Protein AF-A0A2J7VCM7-F1 (afdb_monomer)

Solvent-accessible surface area (backbone atoms only — not comparable to full-atom values): 17108 Å² total; per-residue (Å²): 136,90,48,74,49,76,47,80,58,82,66,31,35,33,39,39,48,71,90,62,91,67,70,48,72,50,76,44,49,100,80,60,44,73,67,57,46,53,53,53,60,60,68,66,57,88,56,81,82,67,56,70,70,69,80,80,56,72,84,56,76,59,71,75,67,74,57,36,71,33,34,39,35,30,30,45,70,27,40,34,27,47,41,64,60,51,51,51,52,49,51,54,49,35,30,74,76,60,34,58,74,53,33,52,52,40,50,54,44,31,53,52,47,23,69,74,57,76,40,77,45,70,64,61,21,52,51,52,46,59,60,74,33,76,69,88,62,73,78,52,72,64,65,63,50,58,58,49,50,72,71,68,48,70,39,47,84,31,47,43,76,42,29,67,47,16,48,60,48,49,43,79,70,24,61,44,30,40,49,28,62,38,51,95,60,62,44,57,47,46,37,51,57,35,46,52,33,65,73,32,73,61,41,66,48,74,29,73,56,50,68,81,39,52,72,57,49,42,67,77,56,45,47,65,28,37,34,43,38,36,33,47,46,66,52,47,47,52,40,34,72,75,48,42,91,36,42,45,33,34,30,32,52,30,54,72,60,50,72,34,68,64,61,58,72,74,38,67,80,54,83,38,77,37,75,43,49,32,62,49,37,79,53,59,60,71,60,64,69,60,69,58,80,76,75,80,74,79,71,86,77,134

Mean predicted aligned error: 13.41 Å

Structure (mmCIF, N/CA/C/O backbone):
data_AF-A0A2J7VCM7-F1
#
_entry.id   AF-A0A2J7VCM7-F1
#
loop_
_atom_site.group_PDB
_atom_site.id
_atom_site.type_symbol
_atom_site.label_atom_id
_atom_site.label_alt_id
_atom_site.label_comp_id
_atom_site.label_asym_id
_atom_site.label_entity_id
_atom_site.label_seq_id
_atom_site.pdbx_PDB_ins_code
_atom_site.Cartn_x
_atom_site.Cartn_y
_atom_site.Cartn_z
_atom_site.occupancy
_atom_site.B_iso_or_equiv
_atom_site.auth_seq_id
_atom_site.auth_comp_id
_atom_site.auth_asym_id
_atom_site.auth_atom_id
_atom_site.pdbx_PDB_model_num
ATOM 1 N N . MET A 1 1 ? -24.723 12.715 -24.711 1.00 48.97 1 MET A N 1
ATOM 2 C CA . MET A 1 1 ? -23.731 13.065 -23.671 1.00 48.97 1 MET A CA 1
ATOM 3 C C . MET A 1 1 ? -23.029 14.339 -24.115 1.00 48.97 1 MET A C 1
ATOM 5 O O . MET A 1 1 ? -22.655 14.404 -25.278 1.00 48.97 1 MET A O 1
ATOM 9 N N . LYS A 1 2 ? -22.928 15.362 -23.259 1.00 59.94 2 LYS A N 1
ATOM 10 C CA . LYS A 1 2 ? -22.155 16.575 -23.566 1.00 59.94 2 LYS A CA 1
ATOM 11 C C . LYS A 1 2 ? -20.723 16.342 -23.083 1.00 59.94 2 LYS A C 1
ATOM 13 O O . LYS A 1 2 ? -20.525 16.064 -21.908 1.00 59.94 2 LYS A O 1
ATOM 18 N N . VAL A 1 3 ? -19.756 16.399 -23.989 1.00 57.78 3 VAL A N 1
ATOM 19 C CA . VAL A 1 3 ? -18.327 16.171 -23.727 1.00 57.78 3 VAL A CA 1
ATOM 20 C 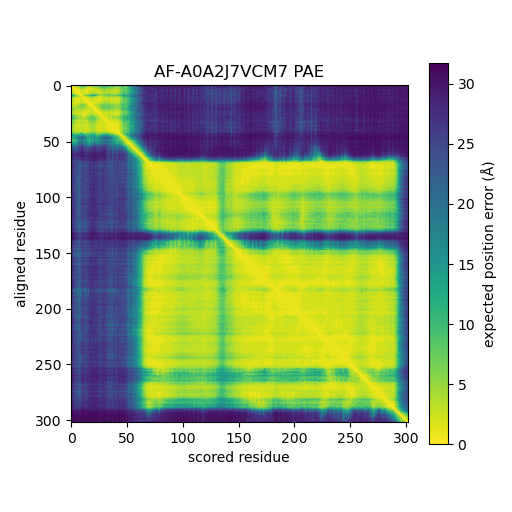C . VAL A 1 3 ? -17.560 17.462 -24.003 1.00 57.78 3 VAL A C 1
ATOM 22 O O . VAL A 1 3 ? -17.788 18.097 -25.037 1.00 57.78 3 VAL A O 1
ATOM 25 N N . LEU A 1 4 ? -16.667 17.827 -23.083 1.00 75.75 4 LEU A N 1
ATOM 26 C CA . LEU A 1 4 ? -15.677 18.887 -23.243 1.00 75.75 4 LEU A CA 1
ATOM 27 C C . LEU A 1 4 ? -14.293 18.236 -23.278 1.00 75.75 4 LEU A C 1
ATOM 29 O O . LEU A 1 4 ? -13.888 17.596 -22.310 1.00 75.75 4 LEU A O 1
ATOM 33 N N . VAL A 1 5 ? -13.585 18.381 -24.395 1.00 77.44 5 VAL A N 1
ATOM 34 C CA . VAL A 1 5 ? -12.198 17.923 -24.526 1.00 77.44 5 VAL A CA 1
ATOM 35 C C . VAL A 1 5 ? -11.283 19.088 -24.184 1.00 77.44 5 VAL A C 1
ATOM 37 O O . VAL A 1 5 ? -11.395 20.143 -24.809 1.00 77.44 5 VAL A O 1
ATOM 40 N N . VAL A 1 6 ? -10.391 18.897 -23.211 1.00 82.12 6 VAL A N 1
ATOM 41 C CA . VAL A 1 6 ? -9.376 19.881 -22.814 1.00 82.12 6 VAL A CA 1
ATOM 42 C C . VAL A 1 6 ? -7.995 19.321 -23.148 1.00 82.12 6 VAL A C 1
ATOM 44 O O . VAL A 1 6 ? -7.608 18.272 -22.643 1.00 82.12 6 VAL A O 1
ATOM 47 N N . ASP A 1 7 ? -7.274 20.020 -24.019 1.00 82.50 7 ASP A N 1
ATOM 48 C CA . ASP A 1 7 ? -5.898 19.727 -24.428 1.00 82.50 7 ASP A CA 1
ATOM 49 C C . ASP A 1 7 ? -4.965 20.773 -23.809 1.00 82.50 7 ASP A C 1
ATOM 51 O O . ASP A 1 7 ? -5.107 21.972 -24.066 1.00 82.50 7 ASP A O 1
ATOM 55 N N . ILE A 1 8 ? -4.023 20.326 -22.979 1.00 79.81 8 ILE A N 1
ATOM 56 C CA . ILE A 1 8 ? -3.054 21.182 -22.288 1.00 79.81 8 ILE A CA 1
ATOM 57 C C . ILE A 1 8 ? -1.676 20.814 -22.821 1.00 79.81 8 ILE A C 1
ATOM 59 O O . ILE A 1 8 ? -1.117 19.778 -22.462 1.00 79.81 8 ILE A O 1
ATOM 63 N N . GLY A 1 9 ? -1.120 21.661 -23.683 1.00 69.06 9 GLY A N 1
ATOM 64 C CA . GLY A 1 9 ? 0.169 21.374 -24.297 1.00 69.06 9 GLY A CA 1
ATOM 65 C C . GLY A 1 9 ? 0.732 22.538 -25.104 1.00 69.06 9 GLY A C 1
ATOM 66 O O . GLY A 1 9 ? 0.019 23.263 -25.801 1.00 69.06 9 GLY A O 1
ATOM 67 N N . GLY A 1 10 ? 2.053 22.705 -25.036 1.00 75.62 10 GLY A N 1
ATOM 68 C CA . GLY A 1 10 ? 2.759 23.797 -25.703 1.00 75.62 10 GLY A CA 1
ATOM 69 C C . GLY A 1 10 ? 2.510 25.145 -25.023 1.00 75.62 10 GLY A C 1
ATOM 70 O O . GLY A 1 10 ? 2.667 25.272 -23.815 1.00 75.62 10 GLY A O 1
ATOM 71 N N . SER A 1 11 ? 2.158 26.166 -25.807 1.00 81.25 11 SER A N 1
ATOM 72 C CA . SER A 1 11 ? 1.930 27.535 -25.321 1.00 81.25 11 SER A CA 1
ATOM 73 C C . SER A 1 11 ? 0.462 27.865 -25.035 1.00 81.25 11 SER A C 1
ATOM 75 O O . SER A 1 11 ? 0.165 29.012 -24.696 1.00 81.25 11 SER A O 1
ATOM 77 N N . HIS A 1 12 ? -0.462 26.910 -25.209 1.00 85.94 12 HIS A N 1
ATOM 78 C CA . HIS A 1 12 ? -1.896 27.136 -25.035 1.00 85.94 12 HIS A CA 1
ATOM 79 C C . HIS A 1 12 ? -2.628 25.957 -24.376 1.00 85.94 12 HIS A C 1
ATOM 81 O O . HIS A 1 12 ? -2.338 24.796 -24.649 1.00 85.94 12 HIS A O 1
ATOM 87 N N . VAL A 1 13 ? -3.673 26.276 -23.614 1.00 85.50 13 VAL A N 1
ATOM 88 C CA . VAL A 1 13 ? -4.770 25.361 -23.278 1.00 85.50 13 VAL A CA 1
ATOM 89 C C . VAL A 1 13 ? -5.838 25.486 -24.358 1.00 85.50 13 VAL A C 1
ATOM 91 O O . VAL A 1 13 ? -6.219 26.604 -24.711 1.00 85.50 13 VAL A O 1
ATOM 94 N N . LYS A 1 14 ? -6.333 24.366 -24.891 1.00 87.06 14 LYS A N 1
ATOM 95 C CA . LYS A 1 14 ? -7.403 24.328 -25.899 1.00 87.06 14 LYS A CA 1
ATOM 96 C C . LYS A 1 14 ? -8.602 23.544 -25.382 1.00 87.06 14 LYS A C 1
ATOM 98 O O . LYS A 1 14 ? -8.434 22.509 -24.752 1.00 87.06 14 LYS A O 1
ATOM 103 N N . CYS A 1 15 ? -9.804 24.018 -25.684 1.00 83.94 15 CYS A N 1
ATOM 104 C CA . CYS A 1 15 ? -11.059 23.373 -25.319 1.00 83.94 15 CYS A CA 1
ATOM 105 C C . CYS A 1 15 ? -11.946 23.196 -26.554 1.00 83.94 15 CYS A C 1
ATOM 107 O O . CYS A 1 15 ? -12.063 24.116 -27.367 1.00 83.94 15 CYS A O 1
ATOM 109 N N . LEU A 1 16 ? -12.593 22.037 -26.680 1.00 82.00 16 LEU A N 1
ATOM 110 C CA . LEU A 1 16 ? -13.582 21.762 -27.722 1.00 82.00 16 LEU A CA 1
ATOM 111 C C . LEU A 1 16 ? -14.829 21.125 -27.106 1.00 82.00 16 LEU A C 1
ATOM 113 O O . LEU A 1 16 ? -14.763 20.031 -26.540 1.00 82.00 16 LEU A O 1
ATOM 117 N N . ALA A 1 17 ? -15.961 21.821 -27.210 1.00 80.12 17 ALA A N 1
ATOM 118 C CA . ALA A 1 17 ? -17.247 21.339 -26.725 1.00 80.12 17 ALA A CA 1
ATOM 119 C C . ALA A 1 17 ? -18.000 20.551 -27.809 1.00 80.12 17 ALA A C 1
ATOM 121 O O . ALA A 1 17 ? -17.847 20.778 -29.009 1.00 80.12 17 ALA A O 1
ATOM 122 N N . SER A 1 18 ? -18.852 19.622 -27.377 1.00 72.81 18 SER A N 1
ATOM 123 C CA . SER A 1 18 ? -19.711 18.839 -28.273 1.00 72.81 18 SER A CA 1
ATOM 124 C C . SER A 1 18 ? -20.609 19.738 -29.128 1.00 72.81 18 SER A C 1
ATOM 126 O O . SER A 1 18 ? -21.441 20.461 -28.592 1.00 72.81 18 SER A O 1
ATOM 128 N N . GLY A 1 19 ? -20.468 19.650 -30.453 1.00 73.25 19 GLY A N 1
ATOM 129 C CA . GLY A 1 19 ? -21.210 20.471 -31.418 1.00 73.25 19 GLY A CA 1
ATOM 130 C C . GLY A 1 19 ? -20.420 21.662 -31.970 1.00 73.25 19 GLY A C 1
ATOM 131 O O . GLY A 1 19 ? -20.814 22.217 -32.995 1.00 73.25 19 GLY A O 1
ATOM 132 N N . GLU A 1 20 ? -19.278 22.013 -31.370 1.00 76.62 20 GLU A N 1
ATOM 133 C CA . GLU A 1 20 ? -18.376 23.031 -31.913 1.00 76.62 20 GLU A CA 1
ATOM 134 C C . GLU A 1 20 ? -17.408 22.431 -32.943 1.00 76.62 20 GLU A C 1
ATOM 136 O O . GLU A 1 20 ? -16.944 21.299 -32.810 1.00 76.62 20 GLU A O 1
ATOM 141 N N . ARG A 1 21 ? -17.099 23.199 -33.997 1.00 74.12 21 ARG A N 1
ATOM 142 C CA . ARG A 1 21 ? -16.186 22.775 -35.077 1.00 74.12 21 ARG A CA 1
ATOM 143 C C . ARG A 1 21 ? -14.750 23.268 -34.902 1.00 74.12 21 ARG A C 1
ATOM 145 O O . ARG A 1 21 ? -13.855 22.737 -35.551 1.00 74.12 21 ARG A O 1
ATOM 152 N N . SER A 1 22 ? -14.532 24.261 -34.043 1.00 77.94 22 SER A N 1
ATOM 153 C CA . SER A 1 22 ? -13.234 24.912 -33.865 1.00 77.94 22 SER A CA 1
ATOM 154 C C . SER A 1 22 ? -12.885 24.994 -32.381 1.00 77.94 22 SER A C 1
ATOM 156 O O . SER A 1 22 ? -13.713 25.471 -31.608 1.00 77.94 22 SER A O 1
ATOM 158 N N . PRO A 1 23 ? -11.677 24.568 -31.968 1.00 77.81 23 PRO A N 1
ATOM 159 C CA . PRO A 1 23 ? -11.269 24.637 -30.574 1.00 77.81 23 PRO A CA 1
ATOM 160 C C . PRO A 1 23 ? -10.998 26.084 -30.165 1.00 77.81 23 PRO A C 1
ATOM 162 O O . PRO A 1 23 ? -10.335 26.841 -30.880 1.00 77.81 23 PRO A O 1
ATOM 165 N N . ARG A 1 24 ? -11.464 26.452 -28.976 1.00 82.25 24 ARG A N 1
ATOM 166 C CA . ARG A 1 24 ? -11.141 27.732 -28.338 1.00 82.25 24 ARG A CA 1
ATOM 167 C C . ARG A 1 24 ? -9.878 27.561 -27.497 1.00 82.25 24 ARG A C 1
ATOM 169 O O . ARG A 1 24 ? -9.615 26.462 -27.017 1.00 82.25 24 ARG A O 1
ATOM 176 N N . LYS A 1 25 ? -9.065 28.608 -27.330 1.00 86.94 25 LYS A N 1
ATOM 177 C CA . LYS A 1 25 ? -7.767 28.494 -26.644 1.00 86.94 25 LYS A CA 1
ATOM 178 C C . LYS A 1 25 ? -7.389 29.731 -25.833 1.00 86.94 25 LYS A C 1
ATOM 180 O O . LYS A 1 25 ? -7.729 30.841 -26.230 1.00 86.94 25 LYS A O 1
ATOM 185 N N . PHE A 1 26 ? -6.624 29.533 -24.763 1.00 86.88 26 PHE A N 1
ATOM 186 C CA . PHE A 1 26 ? -5.938 30.589 -24.006 1.00 86.88 26 PHE A CA 1
ATOM 187 C C . PHE A 1 26 ? -4.485 30.187 -23.722 1.00 86.88 26 PHE A C 1
ATOM 189 O O . PHE A 1 26 ? -4.124 29.025 -23.884 1.00 86.88 26 PHE A O 1
ATOM 196 N N . ALA A 1 27 ? -3.627 31.143 -23.365 1.00 86.06 27 ALA A N 1
ATOM 197 C CA . ALA A 1 27 ? -2.198 30.889 -23.190 1.00 86.06 27 ALA A CA 1
ATOM 198 C C . ALA A 1 27 ? -1.903 30.031 -21.943 1.00 86.06 27 ALA A C 1
ATOM 200 O O . ALA A 1 27 ? -2.437 30.294 -20.869 1.00 86.06 27 ALA A O 1
ATOM 201 N N . SER A 1 28 ? -1.004 29.051 -22.073 1.00 83.56 28 SER A N 1
ATOM 202 C CA . SER A 1 28 ? -0.528 28.176 -20.987 1.00 83.56 28 SER A CA 1
ATOM 203 C C . SER A 1 28 ? 0.898 28.512 -20.546 1.00 83.56 28 SER A C 1
ATOM 205 O O . SER A 1 28 ? 1.733 27.629 -20.365 1.00 83.56 28 SER A O 1
ATOM 207 N N . GLY A 1 29 ? 1.206 29.808 -20.452 1.00 80.25 29 GLY A N 1
ATOM 208 C CA . GLY A 1 29 ? 2.541 30.295 -20.098 1.00 80.25 29 GLY A CA 1
ATOM 209 C C . GLY A 1 29 ? 2.989 29.908 -18.677 1.00 80.25 29 GLY A C 1
ATOM 210 O O . GLY A 1 29 ? 2.193 29.398 -17.893 1.00 80.25 29 GLY A O 1
ATOM 211 N N . PRO A 1 30 ? 4.244 30.216 -18.299 1.00 76.56 30 PRO A N 1
ATOM 212 C CA . PRO A 1 30 ? 4.857 29.789 -17.030 1.00 76.56 30 PRO A CA 1
ATOM 213 C C . PRO A 1 30 ? 4.183 30.344 -15.763 1.00 76.56 30 PRO A C 1
ATOM 215 O O . PRO A 1 30 ? 4.496 29.905 -14.663 1.00 76.56 30 PRO A O 1
ATOM 218 N N . LEU A 1 31 ? 3.270 31.307 -15.907 1.00 81.25 31 LEU A N 1
ATOM 219 C CA . LEU A 1 31 ? 2.483 31.887 -14.816 1.00 81.25 31 LEU A CA 1
ATOM 220 C C . LEU A 1 31 ? 1.093 31.245 -14.674 1.00 81.25 31 LEU A C 1
ATOM 222 O O . LEU A 1 31 ? 0.301 31.691 -13.848 1.00 81.25 31 LEU A O 1
ATOM 226 N N . LEU A 1 32 ? 0.763 30.243 -15.497 1.00 81.75 32 LEU A N 1
ATOM 227 C CA . LEU A 1 32 ? -0.533 29.582 -15.441 1.00 81.75 32 LEU A CA 1
ATOM 228 C C . LEU A 1 32 ? -0.600 28.672 -14.208 1.00 81.75 32 LEU A C 1
ATOM 230 O O . LEU A 1 32 ? -0.071 27.563 -14.207 1.00 81.75 32 LEU A O 1
ATOM 234 N N . THR A 1 33 ? -1.275 29.145 -13.164 1.00 83.00 33 THR A N 1
ATOM 235 C CA . THR A 1 33 ? -1.635 28.329 -12.001 1.00 83.00 33 THR A CA 1
ATOM 236 C C . THR A 1 33 ? -2.841 27.443 -12.314 1.00 83.00 33 THR A C 1
ATOM 238 O O . THR A 1 33 ? -3.574 27.673 -13.280 1.00 83.00 33 THR A O 1
ATOM 241 N N . THR A 1 34 ? -3.083 26.440 -11.472 1.00 76.19 34 THR A N 1
ATOM 242 C CA . THR A 1 34 ? -4.276 25.584 -11.556 1.00 76.19 34 THR A CA 1
ATOM 243 C C . THR A 1 34 ? -5.570 26.397 -11.507 1.00 76.19 34 THR A C 1
ATOM 245 O O . THR A 1 34 ? -6.470 26.147 -12.304 1.00 76.19 34 THR A O 1
ATOM 248 N N . ASP A 1 35 ? -5.641 27.417 -10.651 1.00 77.69 35 ASP A N 1
ATOM 249 C CA . ASP A 1 35 ? -6.836 28.259 -10.505 1.00 77.69 35 ASP A CA 1
ATOM 250 C C . ASP A 1 35 ? -7.094 29.102 -11.757 1.00 77.69 35 ASP A C 1
ATOM 252 O O . ASP A 1 35 ? -8.216 29.148 -12.261 1.00 77.69 35 ASP A O 1
ATOM 256 N N . LEU A 1 36 ? -6.038 29.701 -12.321 1.00 79.75 36 LEU A N 1
ATOM 257 C CA . LEU A 1 36 ? -6.122 30.458 -13.572 1.00 79.75 36 LEU A CA 1
ATOM 258 C C . LEU A 1 36 ? -6.504 29.563 -14.753 1.00 79.75 36 LEU A C 1
ATOM 260 O O . LEU A 1 36 ? -7.197 29.997 -15.674 1.00 79.75 36 LEU A O 1
ATOM 264 N N . MET A 1 37 ? -6.074 28.302 -14.731 1.00 81.75 37 MET A N 1
ATOM 265 C CA . MET A 1 37 ? -6.455 27.327 -15.742 1.00 81.75 37 MET A CA 1
ATOM 266 C C . MET A 1 37 ? -7.938 26.962 -15.640 1.00 81.75 37 MET A C 1
ATOM 268 O O . MET A 1 37 ? -8.626 26.962 -16.661 1.00 81.75 37 MET A O 1
ATOM 272 N N . VAL A 1 38 ? -8.442 26.688 -14.432 1.00 79.88 38 VAL A N 1
ATOM 273 C CA . VAL A 1 38 ? -9.870 26.424 -14.194 1.00 79.88 38 VAL A CA 1
ATOM 274 C C . VAL A 1 38 ? -10.702 27.625 -14.636 1.00 79.88 38 VAL A C 1
ATOM 276 O O . VAL A 1 38 ? -11.636 27.467 -15.419 1.00 79.88 38 VAL A O 1
ATOM 279 N N . GLU A 1 39 ? -10.325 28.835 -14.223 1.00 80.69 39 GLU A N 1
ATOM 280 C CA . GLU A 1 39 ? -11.001 30.067 -14.631 1.00 80.69 39 GLU A CA 1
ATOM 281 C C . GLU A 1 39 ? -11.001 30.245 -16.159 1.00 80.69 39 GLU A C 1
ATOM 283 O O . GLU A 1 39 ? -12.034 30.566 -16.752 1.00 80.69 39 GLU A O 1
ATOM 288 N N . GLY A 1 40 ? -9.863 29.996 -16.812 1.00 80.31 40 GLY A N 1
ATOM 289 C CA . GLY A 1 40 ? -9.727 30.065 -18.263 1.00 80.31 40 GLY A CA 1
ATOM 290 C C . GLY A 1 40 ? -10.649 29.084 -18.986 1.00 80.31 40 GLY A C 1
ATOM 291 O O . GLY A 1 40 ? -11.366 29.486 -19.899 1.00 80.31 40 GLY A O 1
ATOM 292 N N . VAL A 1 41 ? -10.690 27.819 -18.555 1.00 80.38 41 VAL A N 1
ATOM 293 C CA . VAL A 1 41 ? -11.564 26.786 -19.139 1.00 80.38 41 VAL A CA 1
ATOM 294 C C . VAL A 1 41 ? -13.040 27.136 -18.949 1.00 80.38 41 VAL A C 1
ATOM 296 O O . VAL A 1 41 ? -13.821 26.971 -19.882 1.00 80.38 41 VAL A O 1
ATOM 299 N N . LEU A 1 42 ? -13.424 27.672 -17.787 1.00 76.88 42 LEU A N 1
ATOM 300 C CA . LEU A 1 42 ? -14.809 28.053 -17.491 1.00 76.88 42 LEU A CA 1
ATOM 301 C C . LEU A 1 42 ? -15.305 29.265 -18.290 1.00 76.88 42 LEU A C 1
ATOM 303 O O . LEU A 1 42 ? -16.506 29.390 -18.517 1.00 76.88 42 LEU A O 1
ATOM 307 N N . LYS A 1 43 ? -14.406 30.149 -18.736 1.00 73.00 43 LYS A N 1
ATOM 308 C CA . LYS A 1 43 ? -14.750 31.318 -19.565 1.00 73.00 43 LYS A CA 1
ATOM 309 C C . LYS A 1 43 ? -14.933 30.993 -21.049 1.00 73.00 43 LYS A C 1
ATOM 311 O O . LYS A 1 43 ? -15.400 31.848 -21.798 1.00 73.00 43 LYS A O 1
ATOM 316 N N . LEU A 1 44 ? -14.536 29.802 -21.501 1.00 67.50 44 LEU A N 1
ATOM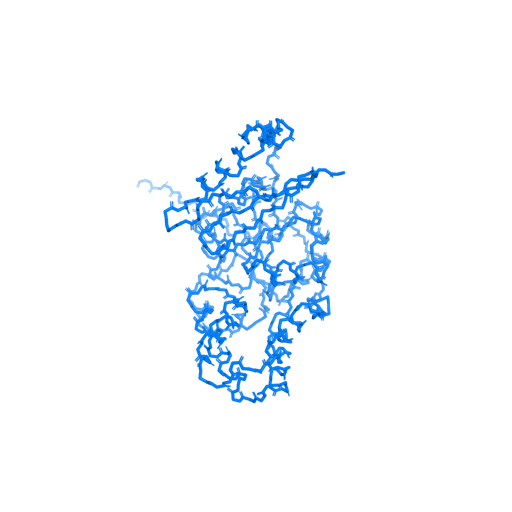 317 C CA . LEU A 1 44 ? -14.555 29.449 -22.922 1.00 67.50 44 LEU A CA 1
ATOM 318 C C . LEU A 1 44 ? -15.931 29.026 -23.476 1.00 67.50 44 LEU A C 1
ATOM 320 O O . LEU A 1 44 ? -16.176 29.360 -24.635 1.00 67.50 44 LEU A O 1
ATOM 324 N N . PRO A 1 45 ? -16.832 28.337 -22.749 1.00 59.88 45 PRO A N 1
ATOM 325 C CA . PRO A 1 45 ? -18.177 28.022 -23.237 1.00 59.88 45 PRO A CA 1
ATOM 326 C C . PRO A 1 45 ? -19.158 29.185 -22.991 1.00 59.88 45 PRO A C 1
ATOM 328 O O . PRO A 1 45 ? -19.340 29.606 -21.853 1.00 59.88 45 PRO A O 1
ATOM 331 N N . GLU A 1 46 ? -19.858 29.668 -24.027 1.00 57.03 46 GLU A N 1
ATOM 332 C CA . GLU A 1 46 ? -21.038 30.549 -23.840 1.00 57.03 46 GLU A CA 1
ATOM 333 C C . GLU A 1 46 ? -22.264 29.770 -23.324 1.00 57.03 46 GLU A C 1
ATOM 335 O O . GLU A 1 46 ? -23.204 30.341 -22.764 1.00 57.03 46 GLU A O 1
ATOM 340 N N . ASP A 1 47 ? -22.233 28.442 -23.448 1.00 51.97 47 ASP A N 1
ATOM 341 C CA . ASP A 1 47 ? -23.273 27.564 -22.943 1.00 51.97 47 ASP A CA 1
ATOM 342 C C . ASP A 1 47 ? -23.170 27.432 -21.421 1.00 51.97 47 ASP A C 1
ATOM 344 O O . ASP A 1 47 ? -22.393 26.635 -20.887 1.00 51.97 47 ASP A O 1
ATOM 348 N N . ARG A 1 48 ? -24.078 28.119 -20.717 1.00 49.88 48 ARG A N 1
ATOM 349 C CA . ARG A 1 48 ? -24.372 27.980 -19.271 1.00 49.88 48 ARG A CA 1
ATOM 350 C C . ARG A 1 48 ? -24.721 26.545 -18.812 1.00 49.88 48 ARG A C 1
ATOM 352 O O . ARG A 1 48 ? -25.130 26.344 -17.674 1.00 49.88 48 ARG A O 1
ATOM 359 N N . HIS A 1 49 ? -24.579 25.542 -19.676 1.00 50.44 49 HIS A N 1
ATOM 360 C CA . HIS A 1 49 ? -24.776 24.121 -19.390 1.00 50.44 49 HIS A CA 1
ATOM 361 C C . HIS A 1 49 ? -23.486 23.370 -19.028 1.00 50.44 49 HIS A C 1
ATOM 363 O O . HIS A 1 49 ? -23.581 22.229 -18.587 1.00 50.44 49 HIS A O 1
ATOM 369 N N . PHE A 1 50 ? -22.317 23.994 -19.201 1.00 49.03 50 PHE A N 1
ATOM 370 C CA . PHE A 1 50 ? -21.047 23.581 -18.588 1.00 49.03 50 PHE A CA 1
ATOM 371 C C . PHE A 1 50 ? -20.657 24.555 -17.468 1.00 49.03 50 PHE A C 1
ATOM 373 O O . PHE A 1 50 ? -19.483 24.855 -17.263 1.00 49.03 50 PHE A O 1
ATOM 380 N N . ALA A 1 51 ? -21.651 25.075 -16.737 1.00 40.91 51 ALA A N 1
ATOM 381 C CA . ALA A 1 51 ? -21.362 25.660 -15.438 1.00 40.91 51 ALA A CA 1
ATOM 382 C C . ALA A 1 51 ? -20.579 24.608 -14.629 1.00 40.91 51 ALA A C 1
ATOM 384 O O . ALA A 1 51 ? -20.958 23.429 -14.671 1.00 40.91 51 ALA A O 1
ATOM 385 N N . PRO A 1 52 ? -19.505 24.984 -13.909 1.00 42.25 52 PRO A N 1
ATOM 386 C CA . PRO A 1 52 ? -18.979 24.080 -12.902 1.00 42.25 52 PRO A CA 1
ATOM 387 C C . PRO A 1 52 ? -20.168 23.706 -12.001 1.00 42.25 52 PRO A C 1
ATOM 389 O O . PRO A 1 52 ? -21.048 24.557 -11.797 1.00 42.25 52 PRO A O 1
ATOM 392 N N . PRO A 1 53 ? -20.248 22.473 -11.470 1.00 39.56 53 PRO A N 1
ATOM 393 C CA . PRO A 1 53 ? -21.168 22.231 -10.363 1.00 39.56 53 PRO A CA 1
ATOM 394 C C . PRO A 1 53 ? -20.994 23.386 -9.363 1.00 39.56 53 PRO A C 1
ATOM 396 O O . PRO A 1 53 ? -19.850 23.821 -9.182 1.00 39.56 53 PRO A O 1
ATOM 399 N N . PRO A 1 54 ? -22.090 23.963 -8.831 1.00 36.25 54 PRO A N 1
ATOM 400 C CA . PRO A 1 54 ? -22.062 25.210 -8.068 1.00 36.25 54 PRO A CA 1
ATOM 401 C C . PRO A 1 54 ? -20.872 25.187 -7.113 1.00 36.25 54 PRO A C 1
ATOM 403 O O . PRO A 1 54 ? -20.819 24.325 -6.248 1.00 36.25 54 PRO A O 1
ATOM 406 N N . ALA A 1 55 ? -19.893 26.055 -7.387 1.00 40.50 55 ALA A N 1
ATOM 407 C CA . ALA A 1 55 ? -18.497 25.997 -6.956 1.00 40.50 55 ALA A CA 1
ATOM 408 C C . ALA A 1 55 ? -18.225 25.166 -5.701 1.00 40.50 55 ALA A C 1
ATOM 410 O O . ALA A 1 55 ? -18.113 25.815 -4.675 1.00 40.50 55 ALA A O 1
ATOM 411 N N . LEU A 1 56 ? -18.151 23.815 -5.745 1.00 38.53 56 LEU A N 1
ATOM 412 C CA . LEU A 1 56 ? -18.040 22.971 -4.535 1.00 38.53 56 LEU A CA 1
ATOM 413 C C . LEU A 1 56 ? -18.684 23.673 -3.326 1.00 38.53 56 LEU A C 1
ATOM 415 O O . LEU A 1 56 ? -18.064 23.855 -2.278 1.00 38.53 56 LEU A O 1
ATOM 419 N N . ARG A 1 57 ? -19.905 24.209 -3.506 1.00 33.47 57 ARG A N 1
ATOM 420 C CA . ARG A 1 57 ? -20.704 24.543 -2.349 1.00 33.47 57 ARG A CA 1
ATOM 421 C C . ARG A 1 57 ? -20.806 23.193 -1.697 1.00 33.47 57 ARG A C 1
ATOM 423 O O . ARG A 1 57 ? -21.155 22.237 -2.384 1.00 33.47 57 ARG A O 1
ATOM 430 N N . ALA A 1 58 ? -20.334 23.134 -0.461 1.00 37.72 58 ALA A N 1
ATOM 431 C CA . ALA A 1 58 ? -20.585 22.107 0.526 1.00 37.72 58 ALA A CA 1
ATOM 432 C C . ALA A 1 58 ? -22.070 21.680 0.497 1.00 37.72 58 ALA A C 1
ATOM 434 O O . ALA A 1 58 ? -22.864 22.003 1.366 1.00 37.72 58 ALA A O 1
ATOM 435 N N . GLU A 1 59 ? -22.461 21.007 -0.570 1.00 31.66 59 GLU A N 1
ATOM 436 C CA . GLU A 1 59 ? -23.642 20.203 -0.778 1.00 31.66 59 GLU A CA 1
ATOM 437 C C . GLU A 1 59 ? -23.048 18.796 -0.773 1.00 31.66 59 GLU A C 1
ATOM 439 O O . GLU A 1 59 ? -22.818 18.174 -1.800 1.00 31.66 59 GLU A O 1
ATOM 444 N N . SER A 1 60 ? -22.532 18.345 0.354 1.00 35.41 60 SER A N 1
ATOM 445 C CA . SER A 1 60 ? -23.169 18.437 1.652 1.00 35.41 60 SER A CA 1
ATOM 446 C C . SER A 1 60 ? -22.168 18.823 2.747 1.00 35.41 60 SER A C 1
ATOM 448 O O . SER A 1 60 ? -21.066 18.279 2.808 1.00 35.41 60 SER A O 1
ATOM 450 N N . GLU A 1 61 ? -22.594 19.648 3.708 1.00 38.75 61 GLU A N 1
ATOM 451 C CA . GLU A 1 61 ? -22.505 19.203 5.106 1.00 38.75 61 GLU A CA 1
ATOM 452 C C . GLU A 1 61 ? -23.114 17.800 5.129 1.00 38.75 61 GLU A C 1
ATOM 454 O O . GLU A 1 61 ? -24.322 17.619 5.271 1.00 38.75 61 GLU A O 1
ATOM 459 N N . GLU A 1 62 ? -22.288 16.824 4.756 1.00 43.19 62 GLU A N 1
ATOM 460 C CA . GLU A 1 62 ? -22.627 15.422 4.622 1.00 43.19 62 GLU A CA 1
ATOM 461 C C . GLU A 1 62 ? -23.005 15.051 6.028 1.00 43.19 62 GLU A C 1
ATOM 463 O O . GLU A 1 62 ? -22.120 15.007 6.881 1.00 43.19 62 GLU A O 1
ATOM 468 N N . ALA A 1 63 ? -24.323 15.019 6.269 1.00 40.44 63 ALA A N 1
ATOM 469 C CA . ALA A 1 63 ? -24.958 14.917 7.570 1.00 40.44 63 ALA A CA 1
ATOM 470 C C . ALA A 1 63 ? -24.058 14.073 8.445 1.00 40.44 63 ALA A C 1
ATOM 472 O O . ALA A 1 63 ? -24.011 12.877 8.172 1.00 40.44 63 ALA A O 1
ATOM 473 N N . MET A 1 64 ? -23.276 14.724 9.332 1.00 39.53 64 MET A N 1
ATOM 474 C CA . MET A 1 64 ? -22.052 14.156 9.908 1.00 39.53 64 MET A CA 1
ATOM 475 C C . MET A 1 64 ? -22.340 12.712 10.257 1.00 39.53 64 MET A C 1
ATOM 477 O O . MET A 1 64 ? -23.009 12.451 11.261 1.00 39.53 64 MET A O 1
ATOM 481 N N . SER A 1 65 ? -21.941 11.795 9.367 1.00 53.25 65 SER A N 1
ATOM 482 C CA . SER A 1 65 ? -22.253 10.391 9.566 1.00 53.25 65 SER A CA 1
ATOM 483 C C . SER A 1 65 ? -21.521 10.098 10.854 1.00 53.25 65 SER A C 1
ATOM 485 O O . SER A 1 65 ? -20.312 10.359 10.915 1.00 53.25 65 SER A O 1
ATOM 487 N N . ALA A 1 66 ? -22.264 9.729 11.901 1.00 62.00 66 ALA A N 1
ATOM 488 C CA . ALA A 1 66 ? -21.690 9.588 13.227 1.00 62.00 66 ALA A CA 1
ATOM 489 C C . ALA A 1 66 ? -20.384 8.796 13.078 1.00 62.00 66 ALA A C 1
ATOM 491 O O . ALA A 1 66 ? -20.402 7.766 12.396 1.00 62.00 66 ALA A O 1
ATOM 492 N N . PRO A 1 67 ? -19.250 9.320 13.585 1.00 72.00 67 PRO A N 1
ATOM 493 C CA . PRO A 1 67 ? -17.948 8.744 13.295 1.00 72.00 67 PRO A CA 1
ATOM 494 C C . PRO A 1 67 ? -17.999 7.254 13.599 1.00 72.00 67 PRO A C 1
ATOM 496 O O . PRO A 1 67 ? -18.450 6.866 14.680 1.00 72.00 67 PRO A O 1
ATOM 499 N N . CYS A 1 68 ? -17.569 6.437 12.637 1.00 83.19 68 CYS A N 1
ATOM 500 C CA . CYS A 1 68 ? -17.509 4.998 12.841 1.00 83.19 68 CYS A CA 1
ATOM 501 C C . CYS A 1 68 ? -16.650 4.724 14.079 1.00 83.19 68 CYS A C 1
ATOM 503 O O . CYS A 1 68 ? -15.663 5.423 14.335 1.00 83.19 68 CYS A O 1
ATOM 505 N N . ASP A 1 69 ? -16.996 3.710 14.866 1.00 90.94 69 ASP A N 1
ATOM 506 C CA . ASP A 1 69 ? -16.176 3.388 16.035 1.00 90.94 69 ASP A CA 1
ATOM 507 C C . ASP A 1 69 ? -14.756 2.966 15.607 1.00 90.94 69 ASP A C 1
ATOM 509 O O . ASP A 1 69 ? -13.781 3.312 16.279 1.00 90.94 69 ASP A O 1
ATOM 513 N N . LEU A 1 70 ? -14.630 2.305 14.449 1.00 95.25 70 LEU A N 1
ATOM 514 C CA . LEU A 1 70 ? -13.382 1.740 13.946 1.00 95.25 70 LEU A CA 1
ATOM 515 C C . LEU A 1 70 ? -13.279 1.812 12.413 1.00 95.25 70 LEU A C 1
ATOM 517 O O . LEU A 1 70 ? -14.245 1.503 11.718 1.00 95.25 70 LEU A O 1
ATOM 521 N N . VAL A 1 71 ? -12.098 2.155 11.888 1.00 98.19 71 VAL A N 1
ATOM 522 C CA . VAL A 1 71 ? -11.738 2.048 10.459 1.00 98.19 71 VAL A CA 1
ATOM 523 C C . VAL A 1 71 ? -10.423 1.282 10.306 1.00 98.19 71 VAL A C 1
ATOM 525 O O . VAL A 1 71 ? -9.470 1.523 11.047 1.00 98.19 71 VAL A O 1
ATOM 528 N N . PHE A 1 72 ? -10.359 0.385 9.321 1.00 98.56 72 PHE A N 1
ATOM 529 C CA . PHE A 1 72 ? -9.159 -0.376 8.970 1.00 98.56 72 PHE A CA 1
ATOM 530 C C . PHE A 1 72 ? -8.536 0.173 7.690 1.00 98.56 72 PHE A C 1
ATOM 532 O O . PHE A 1 72 ? -9.171 0.193 6.636 1.00 98.56 72 PHE A O 1
ATOM 539 N N . LEU A 1 73 ? -7.282 0.591 7.791 1.00 98.81 73 LEU A N 1
ATOM 540 C CA . LEU A 1 73 ? -6.454 1.104 6.713 1.00 98.81 73 LEU A CA 1
ATOM 541 C C . LEU A 1 73 ? -5.403 0.043 6.363 1.00 98.81 73 LEU A C 1
ATOM 543 O O . LEU A 1 73 ? -4.742 -0.491 7.256 1.00 98.81 73 LEU A O 1
ATOM 547 N N . PHE A 1 74 ? -5.240 -0.251 5.077 1.00 98.81 74 PHE A N 1
ATOM 548 C CA . PHE A 1 74 ? -4.259 -1.218 4.586 1.00 98.81 74 PHE A CA 1
ATOM 549 C C . PHE A 1 74 ? -3.341 -0.582 3.556 1.00 98.81 74 PHE A C 1
ATOM 551 O O . PHE A 1 74 ? -3.825 0.013 2.588 1.00 98.81 74 PHE A O 1
ATOM 558 N N . ASP A 1 75 ? -2.035 -0.785 3.710 1.00 98.44 75 ASP A N 1
ATOM 559 C CA . ASP A 1 75 ? -1.144 -0.684 2.563 1.00 98.44 75 ASP A CA 1
ATOM 560 C C . ASP A 1 75 ? -1.356 -1.854 1.590 1.00 98.44 75 ASP A C 1
ATOM 562 O O . ASP A 1 75 ? -1.983 -2.869 1.902 1.00 98.44 75 ASP A O 1
ATOM 566 N N . VAL A 1 76 ? -0.828 -1.703 0.382 1.00 98.12 76 VAL A N 1
ATOM 567 C CA . VAL A 1 76 ? -0.914 -2.685 -0.696 1.00 98.12 76 VAL A CA 1
ATOM 568 C C . VAL A 1 76 ? 0.377 -3.479 -0.776 1.00 98.12 76 VAL A C 1
ATOM 570 O O . VAL A 1 76 ? 0.368 -4.696 -0.574 1.00 98.12 76 VAL A O 1
ATOM 573 N N . ASP A 1 77 ? 1.477 -2.791 -1.067 1.00 96.19 77 ASP A N 1
ATOM 574 C CA . ASP A 1 77 ? 2.745 -3.423 -1.403 1.00 96.19 77 ASP A CA 1
ATOM 575 C C . ASP A 1 77 ? 3.356 -4.070 -0.165 1.00 96.19 77 ASP A C 1
ATOM 577 O O . ASP A 1 77 ? 3.443 -3.462 0.892 1.00 96.19 77 ASP A O 1
ATOM 581 N N . ASN A 1 78 ? 3.688 -5.353 -0.289 1.00 96.75 78 ASN A N 1
ATOM 582 C CA . ASN A 1 78 ? 4.179 -6.243 0.761 1.00 96.75 78 ASN A CA 1
ATOM 583 C C . ASN A 1 78 ? 3.264 -6.410 1.992 1.00 96.75 78 ASN A C 1
ATOM 585 O O . ASN A 1 78 ? 3.542 -7.243 2.850 1.00 96.75 78 ASN A O 1
ATOM 589 N N . THR A 1 79 ? 2.105 -5.752 2.027 1.00 97.69 79 THR A N 1
ATOM 590 C CA . THR A 1 79 ? 1.057 -5.961 3.037 1.00 97.69 79 THR A CA 1
ATOM 591 C C . THR A 1 79 ? -0.040 -6.896 2.521 1.00 97.69 79 THR A C 1
ATOM 593 O O . THR A 1 79 ? -0.260 -7.974 3.075 1.00 97.69 79 THR A O 1
ATOM 596 N N . LEU A 1 80 ? -0.716 -6.525 1.430 1.00 98.56 80 LEU A N 1
ATOM 597 C CA . LEU A 1 80 ? -1.773 -7.332 0.804 1.00 98.56 80 LEU A CA 1
ATOM 598 C C . LEU A 1 80 ? -1.265 -8.108 -0.418 1.00 98.56 80 LEU A C 1
ATOM 600 O O . LEU A 1 80 ? -1.786 -9.181 -0.730 1.00 98.56 80 LEU A O 1
ATOM 604 N N . LEU A 1 81 ? -0.247 -7.576 -1.097 1.00 98.19 81 LEU A N 1
ATOM 605 C CA . LEU A 1 81 ? 0.295 -8.083 -2.354 1.00 98.19 81 LEU A CA 1
ATOM 606 C C . LEU A 1 81 ? 1.823 -8.191 -2.280 1.00 98.19 81 LEU A C 1
ATOM 608 O O . LEU A 1 81 ? 2.484 -7.251 -1.856 1.00 98.19 81 LEU A O 1
ATOM 612 N N . ASP A 1 82 ? 2.388 -9.310 -2.728 1.00 97.56 82 ASP A N 1
ATOM 613 C CA . ASP A 1 82 ? 3.834 -9.551 -2.807 1.00 97.56 82 ASP A CA 1
ATOM 614 C C . ASP A 1 82 ? 4.463 -8.718 -3.936 1.00 97.56 82 ASP A C 1
ATOM 616 O O . ASP A 1 82 ? 4.530 -9.141 -5.097 1.00 97.56 82 ASP A O 1
ATOM 620 N N . ASN A 1 83 ? 4.869 -7.491 -3.604 1.00 95.25 83 ASN A N 1
ATOM 621 C CA . ASN A 1 83 ? 5.436 -6.553 -4.566 1.00 95.25 83 ASN A CA 1
ATOM 622 C C . ASN A 1 83 ? 6.913 -6.856 -4.846 1.00 95.25 83 ASN A C 1
ATOM 624 O O . ASN A 1 83 ? 7.406 -6.544 -5.930 1.00 95.25 83 ASN A O 1
ATOM 628 N N . ASP A 1 84 ? 7.608 -7.524 -3.928 1.00 93.69 84 ASP A N 1
ATOM 629 C CA . ASP A 1 84 ? 8.983 -7.976 -4.149 1.00 93.69 84 ASP A CA 1
ATOM 630 C C . ASP A 1 84 ? 9.054 -8.968 -5.311 1.00 93.69 84 ASP A C 1
ATOM 632 O O . ASP A 1 84 ? 9.927 -8.866 -6.179 1.00 93.69 84 ASP A O 1
ATOM 636 N N . ARG A 1 85 ? 8.075 -9.874 -5.405 1.00 95.31 85 ARG A N 1
ATOM 637 C CA . ARG A 1 85 ? 7.967 -10.779 -6.549 1.00 95.31 85 ARG A CA 1
ATOM 638 C C . ARG A 1 85 ? 7.611 -10.058 -7.850 1.00 95.31 85 ARG A C 1
ATOM 640 O O . ARG A 1 85 ? 8.148 -10.421 -8.893 1.00 95.31 85 ARG A O 1
ATOM 647 N N . VAL A 1 86 ? 6.772 -9.018 -7.807 1.00 94.19 86 VAL A N 1
ATOM 648 C CA . VAL A 1 86 ? 6.502 -8.161 -8.983 1.00 94.19 86 VAL A CA 1
ATOM 649 C C . VAL A 1 86 ? 7.792 -7.504 -9.475 1.00 94.19 86 VAL A C 1
ATOM 651 O O . VAL A 1 86 ? 8.080 -7.522 -10.671 1.00 94.19 86 VAL A O 1
ATOM 654 N N . VAL A 1 87 ? 8.581 -6.942 -8.557 1.00 91.50 87 VAL A N 1
ATOM 655 C CA . VAL A 1 87 ? 9.872 -6.306 -8.853 1.00 91.50 87 VAL A CA 1
ATOM 656 C C . VAL A 1 87 ? 10.853 -7.313 -9.449 1.00 91.50 87 VAL A C 1
ATOM 658 O O . VAL A 1 87 ? 11.509 -7.004 -10.444 1.00 91.50 87 VAL A O 1
ATOM 661 N N . SER A 1 88 ? 10.925 -8.524 -8.891 1.00 93.19 88 SER A N 1
ATOM 662 C CA . SER A 1 88 ? 11.772 -9.601 -9.411 1.00 93.19 88 SER A CA 1
ATOM 663 C C . SER A 1 88 ? 11.381 -10.002 -10.838 1.00 93.19 88 SER A C 1
ATOM 665 O O . SER A 1 88 ? 12.242 -10.038 -11.722 1.00 93.19 88 SER A O 1
ATOM 667 N N . ASP A 1 89 ? 10.087 -10.211 -11.094 1.00 94.00 89 ASP A N 1
ATOM 668 C CA . ASP A 1 89 ? 9.588 -10.569 -12.424 1.00 94.00 89 ASP A CA 1
ATOM 669 C C . ASP A 1 89 ? 9.829 -9.434 -13.436 1.00 94.00 89 ASP A C 1
ATOM 671 O O . ASP A 1 89 ? 10.238 -9.691 -14.571 1.00 94.00 89 ASP A O 1
ATOM 675 N N . LEU A 1 90 ? 9.642 -8.170 -13.027 1.00 90.25 90 LEU A N 1
ATOM 676 C CA . LEU A 1 90 ? 9.958 -7.008 -13.860 1.00 90.25 90 LEU A CA 1
ATOM 677 C C . LEU A 1 90 ? 11.453 -6.963 -14.190 1.00 90.25 90 LEU A C 1
ATOM 679 O O . LEU A 1 90 ? 11.816 -6.747 -15.342 1.00 90.25 90 LEU A O 1
ATOM 683 N N . ARG A 1 91 ? 12.329 -7.191 -13.207 1.00 89.69 91 ARG A N 1
ATOM 684 C CA . ARG A 1 91 ? 13.785 -7.189 -13.408 1.00 89.69 91 ARG A CA 1
ATOM 685 C C . ARG A 1 91 ? 14.194 -8.244 -14.432 1.00 89.69 91 ARG A C 1
ATOM 687 O O . ARG A 1 91 ? 14.891 -7.909 -15.386 1.00 89.69 91 ARG A O 1
ATOM 694 N N . HIS A 1 92 ? 13.660 -9.458 -14.308 1.00 91.69 92 HIS A N 1
ATOM 695 C CA . HIS A 1 92 ? 13.888 -10.525 -15.280 1.00 91.69 92 HIS A CA 1
ATOM 696 C C . HIS A 1 92 ? 13.353 -10.170 -16.676 1.00 91.69 92 HIS A C 1
ATOM 698 O O . HIS A 1 92 ? 14.044 -10.362 -17.676 1.00 91.69 92 HIS A O 1
ATOM 704 N N . HIS A 1 93 ? 12.145 -9.607 -16.761 1.00 88.56 93 HIS A N 1
ATOM 705 C CA . HIS A 1 93 ? 11.566 -9.170 -18.031 1.00 88.56 93 HIS A CA 1
ATOM 706 C C . HIS A 1 93 ? 12.432 -8.108 -18.724 1.00 88.56 93 HIS A C 1
ATOM 708 O O . HIS A 1 93 ? 12.672 -8.199 -19.929 1.00 88.56 93 HIS A O 1
ATOM 714 N N . LEU A 1 94 ? 12.943 -7.133 -17.968 1.00 85.19 94 LEU A N 1
ATOM 715 C CA . LEU A 1 94 ? 13.818 -6.090 -18.497 1.00 85.19 94 LEU A CA 1
ATOM 716 C C . LEU A 1 94 ? 15.142 -6.651 -19.013 1.00 85.19 94 LEU A C 1
ATOM 718 O O . LEU A 1 94 ? 15.586 -6.278 -20.097 1.00 85.19 94 LEU A O 1
ATOM 722 N N . GLU A 1 95 ? 15.758 -7.561 -18.264 1.00 89.31 95 GLU A N 1
ATOM 723 C CA . GLU A 1 95 ? 16.996 -8.220 -18.681 1.00 89.31 95 GLU A CA 1
ATOM 724 C C . GLU A 1 95 ? 16.800 -9.009 -19.985 1.00 89.31 95 GLU A C 1
ATOM 726 O O . GLU A 1 95 ? 17.631 -8.909 -20.887 1.00 89.31 95 GLU A O 1
ATOM 731 N N . GLN A 1 96 ? 15.681 -9.729 -20.123 1.00 88.25 96 GLN A N 1
ATOM 732 C CA . GLN A 1 96 ? 15.341 -10.485 -21.335 1.00 88.25 96 GLN A CA 1
ATOM 733 C C . GLN A 1 96 ? 15.053 -9.576 -22.542 1.00 88.25 96 GLN A C 1
ATOM 735 O O . GLN A 1 96 ? 15.477 -9.876 -23.657 1.00 88.25 96 GLN A O 1
ATOM 740 N N . ALA A 1 97 ? 14.339 -8.466 -22.339 1.00 83.12 97 ALA A N 1
ATOM 741 C CA . ALA A 1 97 ? 13.910 -7.588 -23.428 1.00 83.12 97 ALA A CA 1
ATOM 742 C C . ALA A 1 97 ? 15.001 -6.602 -23.892 1.00 83.12 97 ALA A C 1
ATOM 744 O O . ALA A 1 97 ? 15.085 -6.292 -25.085 1.00 83.12 97 ALA A O 1
ATOM 745 N N . PHE A 1 98 ? 15.837 -6.115 -22.967 1.00 78.44 98 PHE A N 1
ATOM 746 C CA . PHE A 1 98 ? 16.756 -4.986 -23.192 1.00 78.44 98 PHE A CA 1
ATOM 747 C C . PHE A 1 98 ? 18.230 -5.293 -22.898 1.00 78.44 98 PHE A C 1
ATOM 749 O O . PHE A 1 98 ? 19.094 -4.450 -23.164 1.00 78.44 98 PHE A O 1
ATOM 756 N N . GLY A 1 99 ? 18.524 -6.477 -22.357 1.00 84.62 99 GLY A N 1
ATOM 757 C CA . GLY A 1 99 ? 19.850 -6.860 -21.883 1.00 84.62 99 GLY A CA 1
ATOM 758 C C . GLY A 1 99 ? 20.176 -6.301 -20.493 1.00 84.62 99 GLY A C 1
ATOM 759 O O . GLY A 1 99 ? 19.654 -5.264 -20.073 1.00 84.62 99 GLY A O 1
ATOM 760 N N . SER A 1 100 ? 21.085 -6.975 -19.779 1.00 87.50 100 SER A N 1
ATOM 761 C CA . SER A 1 100 ? 21.419 -6.645 -18.381 1.00 87.50 100 SER A CA 1
ATOM 762 C C . SER A 1 100 ? 21.923 -5.210 -18.207 1.00 87.50 100 SER A C 1
ATOM 764 O O . SER A 1 100 ? 21.441 -4.515 -17.323 1.00 87.50 100 SER A O 1
ATOM 766 N N . ALA A 1 101 ? 22.787 -4.706 -19.095 1.00 85.00 101 ALA A N 1
ATOM 767 C CA . ALA A 1 101 ? 23.319 -3.348 -18.955 1.00 85.00 101 ALA A CA 1
ATOM 768 C C . ALA A 1 101 ? 22.218 -2.267 -18.958 1.00 85.00 101 ALA A C 1
ATOM 770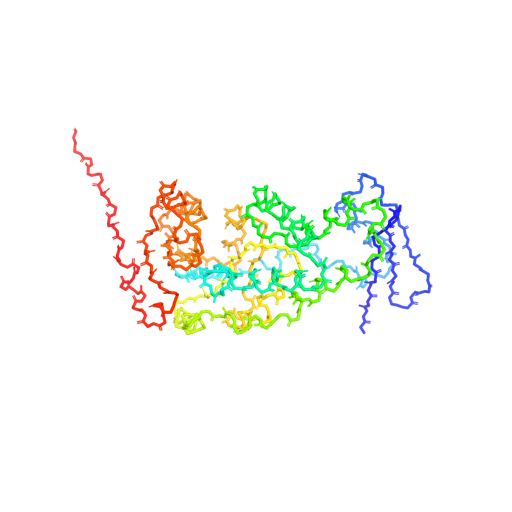 O O . ALA A 1 101 ? 22.300 -1.295 -18.208 1.00 85.00 101 ALA A O 1
ATOM 771 N N . SER A 1 102 ? 21.194 -2.420 -19.803 1.00 80.50 102 SER A N 1
ATOM 772 C CA . SER A 1 102 ? 20.056 -1.494 -19.879 1.00 80.50 102 SER A CA 1
ATOM 773 C C . SER A 1 102 ? 19.145 -1.630 -18.658 1.00 80.50 102 SER A C 1
ATOM 775 O O . SER A 1 102 ? 18.748 -0.624 -18.068 1.00 80.50 102 SER A O 1
ATOM 777 N N . ALA A 1 103 ? 18.871 -2.868 -18.233 1.00 84.62 103 ALA A N 1
ATOM 778 C CA . ALA A 1 103 ? 18.105 -3.140 -17.021 1.00 84.62 103 ALA A CA 1
ATOM 779 C C . ALA A 1 103 ? 18.786 -2.542 -15.775 1.00 84.62 103 ALA A C 1
ATOM 781 O O . ALA A 1 103 ? 18.135 -1.853 -14.994 1.00 84.62 103 ALA A O 1
ATOM 782 N N . ASP A 1 104 ? 20.099 -2.715 -15.618 1.00 88.19 104 ASP A N 1
ATOM 783 C CA . ASP A 1 104 ? 20.862 -2.190 -14.480 1.00 88.19 104 ASP A CA 1
ATOM 784 C C . ASP A 1 104 ? 20.843 -0.657 -14.423 1.00 88.19 104 ASP A C 1
ATOM 786 O O . ASP A 1 104 ? 20.713 -0.068 -13.344 1.00 88.19 104 ASP A O 1
ATOM 790 N N . ARG A 1 105 ? 20.896 0.015 -15.581 1.00 85.31 105 ARG A N 1
ATOM 791 C CA . ARG A 1 105 ? 20.735 1.476 -15.653 1.00 85.31 105 ARG A CA 1
ATOM 792 C C . ARG A 1 105 ? 19.339 1.914 -15.215 1.00 85.31 105 ARG A C 1
ATOM 794 O O . ARG A 1 105 ? 19.228 2.863 -14.437 1.00 85.31 105 ARG A O 1
ATOM 801 N N . TYR A 1 106 ? 18.288 1.220 -15.656 1.00 86.25 106 TYR A N 1
ATOM 802 C CA . TYR A 1 106 ? 16.924 1.489 -15.192 1.00 86.25 106 TYR A CA 1
ATOM 803 C C . TYR A 1 106 ? 16.807 1.328 -13.673 1.00 86.25 106 TYR A C 1
ATOM 805 O O . TYR A 1 106 ? 16.340 2.245 -13.000 1.00 86.25 106 TYR A O 1
ATOM 813 N N . TRP A 1 107 ? 17.298 0.217 -13.119 1.00 90.06 107 TRP A N 1
ATOM 814 C CA . TRP A 1 107 ? 17.234 -0.043 -11.680 1.00 90.06 107 TRP A CA 1
ATOM 815 C C . TRP A 1 107 ? 18.049 0.954 -10.859 1.00 90.06 107 TRP A C 1
ATOM 817 O O . TRP A 1 107 ? 17.609 1.363 -9.790 1.00 90.06 107 TRP A O 1
ATOM 827 N N . THR A 1 108 ? 19.181 1.426 -11.381 1.00 91.50 108 THR A N 1
ATOM 828 C CA . THR A 1 108 ? 19.955 2.502 -10.742 1.00 91.50 108 THR A CA 1
ATOM 829 C C . THR A 1 108 ? 19.129 3.785 -10.623 1.00 91.50 108 THR A C 1
ATOM 831 O O . THR A 1 108 ? 19.120 4.429 -9.577 1.00 91.50 108 THR A O 1
ATOM 834 N N . ILE A 1 109 ? 18.410 4.164 -11.683 1.00 88.56 109 ILE A N 1
ATOM 835 C CA . ILE A 1 109 ? 17.538 5.346 -11.680 1.00 88.56 109 ILE A CA 1
ATOM 836 C C . ILE A 1 109 ? 16.332 5.136 -10.759 1.00 88.56 109 ILE A C 1
ATOM 838 O O . ILE A 1 109 ? 15.946 6.058 -10.040 1.00 88.56 109 ILE A O 1
ATOM 842 N N . PHE A 1 110 ? 15.750 3.937 -10.778 1.00 89.75 110 PHE A N 1
ATOM 843 C CA . PHE A 1 110 ? 14.635 3.564 -9.918 1.00 89.75 110 PHE A CA 1
ATOM 844 C C . PHE A 1 110 ? 15.005 3.669 -8.435 1.00 89.75 110 PHE A C 1
ATOM 846 O O . PHE A 1 110 ? 14.282 4.315 -7.685 1.00 89.75 110 PHE A O 1
ATOM 853 N N . GLU A 1 111 ? 16.146 3.119 -8.012 1.00 89.56 111 GLU A N 1
ATOM 854 C CA . GLU A 1 111 ? 16.570 3.185 -6.606 1.00 89.56 111 GLU A CA 1
ATOM 855 C C . GLU A 1 111 ? 16.936 4.609 -6.164 1.00 89.56 111 GLU A C 1
ATOM 857 O O . GLU A 1 111 ? 16.638 5.001 -5.032 1.00 89.56 111 GLU A O 1
ATOM 862 N N . GLN A 1 112 ? 17.505 5.427 -7.062 1.00 90.38 112 GLN A N 1
ATOM 863 C CA . GLN A 1 112 ? 17.701 6.863 -6.813 1.00 90.38 112 GLN A CA 1
ATOM 864 C C . GLN A 1 112 ? 16.361 7.553 -6.530 1.00 90.38 112 GLN A C 1
ATOM 866 O O . GLN A 1 112 ? 16.204 8.207 -5.502 1.00 90.38 112 GLN A O 1
ATOM 871 N N . LEU A 1 113 ? 15.371 7.353 -7.403 1.00 88.75 113 LEU A N 1
ATOM 872 C CA . LEU A 1 113 ? 14.032 7.920 -7.237 1.00 88.75 113 LEU A CA 1
ATOM 873 C C . LEU A 1 113 ? 13.327 7.422 -5.982 1.00 88.75 113 LEU A C 1
ATOM 875 O O . LEU A 1 113 ? 12.735 8.217 -5.262 1.00 88.75 113 LEU A O 1
ATOM 879 N N . ARG A 1 114 ? 13.409 6.123 -5.700 1.00 86.44 114 ARG A N 1
ATOM 880 C CA . ARG A 1 114 ? 12.811 5.526 -4.509 1.00 86.44 114 ARG A CA 1
ATOM 881 C C . ARG A 1 114 ? 13.399 6.115 -3.232 1.00 86.44 114 ARG A C 1
ATOM 883 O O . ARG A 1 114 ? 12.660 6.366 -2.284 1.00 86.44 114 ARG A O 1
ATOM 890 N N . SER A 1 115 ? 14.705 6.367 -3.219 1.00 84.88 115 SER A N 1
ATOM 891 C CA . SER A 1 115 ? 15.385 7.012 -2.093 1.00 84.88 115 SER A CA 1
ATOM 892 C C . SER A 1 115 ? 14.972 8.479 -1.930 1.00 84.88 115 SER A C 1
ATOM 894 O O . SER A 1 115 ? 14.806 8.943 -0.808 1.00 84.88 115 SER A O 1
ATOM 896 N N . GLU A 1 116 ? 14.780 9.202 -3.037 1.00 85.25 116 GLU A N 1
ATOM 897 C CA . GLU A 1 116 ? 14.341 10.605 -3.038 1.00 85.25 116 GLU A CA 1
ATOM 898 C C . GLU A 1 116 ? 12.865 10.768 -2.629 1.00 85.25 116 GLU A C 1
ATOM 900 O O . GLU A 1 116 ? 12.527 11.695 -1.897 1.00 85.25 116 GLU A O 1
ATOM 905 N N . LEU A 1 117 ? 11.988 9.882 -3.111 1.00 80.81 117 LEU A N 1
ATOM 906 C CA . LEU A 1 117 ? 10.531 9.995 -2.984 1.00 80.81 117 LEU A CA 1
ATOM 907 C C . LEU A 1 117 ? 9.933 9.121 -1.875 1.00 80.81 117 LEU A C 1
ATOM 909 O O . LEU A 1 117 ? 8.770 9.285 -1.537 1.00 80.81 117 LEU A O 1
ATOM 913 N N . GLY A 1 118 ? 10.666 8.153 -1.324 1.00 78.31 118 GLY A N 1
ATOM 914 C CA . GLY A 1 118 ? 10.166 7.261 -0.270 1.00 78.31 118 GLY A CA 1
ATOM 915 C C . GLY A 1 118 ? 9.155 6.191 -0.720 1.00 78.31 118 GLY A C 1
ATOM 916 O O . GLY A 1 118 ? 8.705 5.403 0.117 1.00 78.31 118 GLY A O 1
ATOM 917 N N . TYR A 1 119 ? 8.829 6.114 -2.017 1.00 80.88 119 TYR A N 1
ATOM 918 C CA . TYR A 1 119 ? 7.977 5.083 -2.624 1.00 80.88 119 TYR A CA 1
ATOM 919 C C . TYR A 1 119 ? 8.508 4.635 -3.999 1.00 80.88 119 TYR A C 1
ATOM 921 O O . TYR A 1 119 ? 9.418 5.240 -4.564 1.00 80.88 119 TYR A O 1
ATOM 929 N N . ALA A 1 120 ? 7.962 3.538 -4.530 1.00 84.81 120 ALA A N 1
ATOM 930 C CA . ALA A 1 120 ? 8.360 2.977 -5.820 1.00 84.81 120 ALA A CA 1
ATOM 931 C C . ALA A 1 120 ? 7.725 3.741 -7.002 1.00 84.81 120 ALA A C 1
ATOM 933 O O . ALA A 1 120 ? 6.580 3.477 -7.365 1.00 84.81 120 ALA A O 1
ATOM 934 N N . ASP A 1 121 ? 8.477 4.650 -7.630 1.00 85.88 121 ASP A N 1
ATOM 935 C CA . ASP A 1 121 ? 8.035 5.398 -8.819 1.00 85.88 121 ASP A CA 1
ATOM 936 C C . ASP A 1 121 ? 8.578 4.791 -10.128 1.00 85.88 121 ASP A C 1
ATOM 938 O O . ASP A 1 121 ? 9.600 5.209 -10.686 1.00 85.88 121 ASP A O 1
ATOM 942 N N . TYR A 1 122 ? 7.868 3.784 -10.645 1.00 84.25 122 TYR A N 1
ATOM 943 C CA . TYR A 1 122 ? 8.224 3.124 -11.906 1.00 84.25 122 TYR A CA 1
ATOM 944 C C . TYR A 1 122 ? 8.125 4.063 -13.117 1.00 84.25 122 TYR A C 1
ATOM 946 O O . TYR A 1 122 ? 8.914 3.934 -14.063 1.00 84.25 122 TYR A O 1
ATOM 954 N N . LEU A 1 123 ? 7.169 5.000 -13.099 1.00 82.19 123 LEU A N 1
ATOM 955 C CA . LEU A 1 123 ? 6.917 5.929 -14.198 1.00 82.19 123 LEU A CA 1
ATOM 956 C C . LEU A 1 123 ? 8.007 6.997 -14.268 1.00 82.19 123 LEU A C 1
ATOM 958 O O . LEU A 1 123 ? 8.583 7.210 -15.338 1.00 82.19 123 LEU A O 1
ATOM 962 N N . GLY A 1 124 ? 8.326 7.627 -13.139 1.00 85.31 124 GLY A N 1
ATOM 963 C CA . GLY A 1 124 ? 9.422 8.583 -13.034 1.00 85.31 124 GLY A CA 1
ATOM 964 C C . GLY A 1 124 ? 10.754 7.945 -13.409 1.00 85.31 124 GLY A C 1
ATOM 965 O O . GLY A 1 124 ? 11.550 8.562 -14.124 1.00 85.31 124 GLY A O 1
ATOM 966 N N . ALA A 1 125 ? 10.979 6.680 -13.030 1.00 86.62 125 ALA A N 1
ATOM 967 C CA . ALA A 1 125 ? 12.189 5.956 -13.410 1.00 86.62 125 ALA A CA 1
ATOM 968 C C . ALA A 1 125 ? 12.280 5.772 -14.925 1.00 86.62 125 ALA A C 1
ATOM 970 O O . ALA A 1 125 ? 13.326 6.045 -15.515 1.00 86.62 125 ALA A O 1
ATOM 971 N N . LEU A 1 126 ? 11.171 5.409 -15.577 1.00 80.44 126 LEU A N 1
ATOM 972 C CA . LEU A 1 126 ? 11.113 5.299 -17.034 1.00 80.44 126 LEU A CA 1
ATOM 973 C C . LEU A 1 126 ? 11.350 6.653 -17.714 1.00 80.44 126 LEU A C 1
ATOM 975 O O . LEU A 1 126 ? 12.068 6.731 -18.709 1.00 80.44 126 LEU A O 1
ATOM 979 N N . GLN A 1 127 ? 10.763 7.728 -17.189 1.00 81.38 127 GLN A N 1
ATOM 980 C CA . GLN A 1 127 ? 10.944 9.076 -17.728 1.00 81.38 127 GLN A CA 1
ATOM 981 C C . GLN A 1 127 ? 12.404 9.532 -17.617 1.00 81.38 127 GLN A C 1
ATOM 983 O O . GLN A 1 127 ? 12.984 9.965 -18.613 1.00 81.38 127 GLN A O 1
ATOM 988 N N . ARG A 1 128 ? 13.033 9.373 -16.443 1.00 85.00 128 ARG A N 1
ATOM 989 C CA . ARG A 1 128 ? 14.455 9.697 -16.234 1.00 85.00 128 ARG A CA 1
ATOM 990 C C . ARG A 1 128 ? 15.368 8.834 -17.104 1.00 85.00 128 ARG A C 1
ATOM 992 O O . ARG A 1 128 ? 16.320 9.362 -17.676 1.00 85.00 128 ARG A O 1
ATOM 999 N N . TYR A 1 129 ? 15.064 7.543 -17.239 1.00 78.94 129 TYR A N 1
ATOM 1000 C CA . TYR A 1 129 ? 15.791 6.631 -18.121 1.00 78.94 129 TYR A CA 1
ATOM 1001 C C . TYR A 1 129 ? 15.745 7.116 -19.577 1.00 78.94 129 TYR A C 1
ATOM 1003 O O . TYR A 1 129 ? 16.785 7.269 -20.208 1.00 78.94 129 TYR A O 1
ATOM 1011 N N . ARG A 1 130 ? 14.559 7.481 -20.082 1.00 73.62 130 ARG A N 1
ATOM 1012 C CA . ARG A 1 130 ? 14.389 8.017 -21.444 1.00 73.62 130 ARG A CA 1
ATOM 1013 C C . ARG A 1 130 ? 15.145 9.325 -21.687 1.00 73.62 130 ARG A C 1
ATOM 1015 O O . ARG A 1 130 ? 15.651 9.521 -22.784 1.00 73.62 130 ARG A O 1
ATOM 1022 N N . VAL A 1 131 ? 15.206 10.220 -20.698 1.00 72.56 131 VAL A N 1
ATOM 1023 C CA . VAL A 1 131 ? 15.895 11.519 -20.830 1.00 72.56 131 VAL A CA 1
ATOM 1024 C C . VAL A 1 131 ? 17.416 11.364 -20.770 1.00 72.56 131 VAL A C 1
ATOM 1026 O O . VAL A 1 131 ? 18.122 12.037 -21.512 1.00 72.56 131 VAL A O 1
ATOM 1029 N N . ARG A 1 132 ? 17.955 10.492 -19.908 1.00 66.69 132 ARG A N 1
ATOM 1030 C CA . ARG A 1 132 ? 19.415 10.305 -19.797 1.00 66.69 132 ARG A CA 1
ATOM 1031 C C . ARG A 1 132 ? 20.028 9.617 -21.025 1.00 66.69 132 ARG A C 1
ATOM 1033 O O . ARG A 1 132 ? 21.191 9.862 -21.319 1.00 66.69 132 ARG A O 1
ATOM 1040 N N . GLU A 1 133 ? 19.248 8.838 -21.770 1.00 60.22 133 GLU A N 1
ATOM 1041 C CA . GLU A 1 133 ? 19.661 8.123 -22.992 1.00 60.22 133 GLU A CA 1
ATOM 1042 C C . GLU A 1 133 ? 19.538 8.979 -24.280 1.00 60.22 133 GLU A C 1
ATOM 1044 O O . GLU A 1 133 ? 19.399 8.453 -25.385 1.00 60.22 133 GLU A O 1
ATOM 1049 N N . LEU A 1 134 ? 19.626 10.313 -24.163 1.00 51.16 134 LEU A N 1
ATOM 1050 C CA . LEU A 1 134 ? 19.615 11.286 -25.276 1.00 51.16 134 LEU A CA 1
ATOM 1051 C C . LEU A 1 134 ? 20.819 11.173 -26.249 1.00 51.16 134 LEU A C 1
ATOM 1053 O O . LEU A 1 134 ? 20.962 12.010 -27.139 1.00 51.16 134 LEU A O 1
ATOM 1057 N N . SER A 1 135 ? 21.664 10.147 -26.122 1.00 49.62 135 SER A N 1
ATOM 1058 C CA . SER A 1 135 ? 22.732 9.802 -27.069 1.00 49.62 135 SER A CA 1
ATOM 1059 C C . SER A 1 135 ? 22.453 8.434 -27.711 1.00 49.62 135 SER A C 1
ATOM 1061 O O . SER A 1 135 ? 22.604 7.407 -27.057 1.00 49.62 135 SER A O 1
ATOM 1063 N N . ASP A 1 136 ? 22.028 8.437 -28.980 1.00 52.31 136 ASP A N 1
ATOM 1064 C CA . ASP A 1 136 ? 21.824 7.317 -29.928 1.00 52.31 136 ASP A CA 1
ATOM 1065 C C . ASP A 1 136 ? 20.883 6.143 -29.549 1.00 52.31 136 ASP A C 1
ATOM 1067 O O . ASP A 1 136 ? 20.244 5.576 -30.437 1.00 52.31 136 ASP A O 1
ATOM 1071 N N . ALA A 1 137 ? 20.689 5.806 -28.269 1.00 52.06 137 ALA A N 1
ATOM 1072 C CA . ALA A 1 137 ? 19.815 4.714 -27.803 1.00 52.06 137 ALA A CA 1
ATOM 1073 C C . ALA A 1 137 ? 18.311 5.075 -27.761 1.00 52.06 137 ALA A C 1
ATOM 1075 O O . ALA A 1 137 ? 17.454 4.221 -27.523 1.00 52.06 137 ALA A O 1
ATOM 1076 N N . MET A 1 138 ? 17.970 6.337 -28.037 1.00 50.53 138 MET A N 1
ATOM 1077 C CA . MET A 1 138 ? 16.615 6.897 -27.931 1.00 50.53 138 MET A CA 1
ATOM 1078 C C . MET A 1 138 ? 15.613 6.374 -28.980 1.00 50.53 138 MET A C 1
ATOM 1080 O O . MET A 1 138 ? 14.422 6.677 -28.910 1.00 50.53 138 MET A O 1
ATOM 1084 N N . ASN A 1 139 ? 16.084 5.570 -29.935 1.00 53.47 139 ASN A N 1
ATOM 1085 C CA . ASN A 1 139 ? 15.281 4.963 -30.994 1.00 53.47 139 ASN A CA 1
ATOM 1086 C C . ASN A 1 139 ? 14.890 3.511 -30.707 1.00 53.47 139 ASN A C 1
ATOM 1088 O O . ASN A 1 139 ? 14.521 2.811 -31.644 1.00 53.47 139 ASN A O 1
ATOM 1092 N N . ASP A 1 140 ? 14.975 3.034 -29.462 1.00 59.28 140 ASP A N 1
ATOM 1093 C CA . ASP A 1 140 ? 14.492 1.695 -29.139 1.00 59.28 140 ASP A CA 1
ATOM 1094 C C . ASP A 1 140 ? 12.990 1.705 -28.779 1.00 59.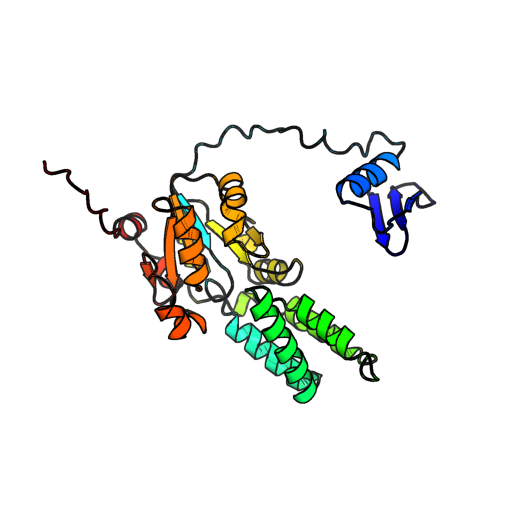28 140 ASP A C 1
ATOM 1096 O O . ASP A 1 140 ? 12.632 1.935 -27.616 1.00 59.28 140 ASP A O 1
ATOM 1100 N N . PRO A 1 141 ? 12.074 1.439 -29.737 1.00 62.62 141 PRO A N 1
ATOM 1101 C CA . PRO A 1 141 ? 10.638 1.388 -29.469 1.00 62.62 141 PRO A CA 1
ATOM 1102 C C . PRO A 1 141 ? 10.275 0.306 -28.449 1.00 62.62 141 PRO A C 1
ATOM 1104 O O . PRO A 1 141 ? 9.192 0.369 -27.864 1.00 62.62 141 PRO A O 1
ATOM 1107 N N . ARG A 1 142 ? 11.167 -0.662 -28.187 1.00 65.62 142 ARG A N 1
ATOM 1108 C CA . ARG A 1 142 ? 10.945 -1.692 -27.174 1.00 65.62 142 ARG A CA 1
ATOM 1109 C C . ARG A 1 142 ? 10.793 -1.073 -25.784 1.00 65.62 142 ARG A C 1
ATOM 1111 O O . ARG A 1 142 ? 10.058 -1.628 -24.983 1.00 65.62 142 ARG A O 1
ATOM 1118 N N . LEU A 1 143 ? 11.386 0.093 -25.481 1.00 62.03 143 LEU A N 1
ATOM 1119 C CA . LEU A 1 143 ? 11.240 0.738 -24.161 1.00 62.03 143 LEU A CA 1
ATOM 1120 C C . LEU A 1 143 ? 9.783 1.093 -23.823 1.00 62.03 143 LEU A C 1
ATOM 1122 O O . LEU A 1 143 ? 9.417 1.157 -22.650 1.00 62.03 143 LEU A O 1
ATOM 1126 N N . LEU A 1 144 ? 8.925 1.266 -24.834 1.00 62.84 144 LEU A N 1
ATOM 1127 C CA . LEU A 1 144 ? 7.483 1.428 -24.633 1.00 62.84 144 LEU A CA 1
ATOM 1128 C C . LEU A 1 144 ? 6.835 0.148 -24.070 1.00 62.84 144 LEU A C 1
ATOM 1130 O O . LEU A 1 144 ? 5.878 0.241 -23.301 1.00 62.84 144 LEU A O 1
ATOM 1134 N N . GLN A 1 145 ? 7.391 -1.030 -24.376 1.00 67.38 145 GLN A N 1
ATOM 1135 C CA . GLN A 1 145 ? 6.896 -2.334 -23.915 1.00 67.38 145 GLN A CA 1
ATOM 1136 C C . GLN A 1 145 ? 7.114 -2.560 -22.414 1.00 67.38 145 GLN A C 1
ATOM 1138 O O . GLN A 1 145 ? 6.382 -3.336 -21.805 1.00 67.38 145 GLN A O 1
ATOM 1143 N N . MET A 1 146 ? 8.044 -1.836 -21.779 1.00 69.69 146 MET A N 1
ATOM 1144 C CA . MET A 1 146 ? 8.222 -1.903 -20.325 1.00 69.69 146 MET A CA 1
ATOM 1145 C C . MET A 1 146 ? 6.951 -1.485 -19.575 1.00 69.69 146 MET A C 1
ATOM 1147 O O . MET A 1 146 ? 6.572 -2.112 -18.588 1.00 69.69 146 MET A O 1
ATOM 1151 N N . SER A 1 147 ? 6.264 -0.444 -20.060 1.00 74.19 147 SER A N 1
ATOM 1152 C CA . SER A 1 147 ? 4.998 -0.005 -19.464 1.00 74.19 147 SER A CA 1
ATOM 1153 C C . SER A 1 147 ? 3.906 -1.068 -19.608 1.00 74.19 147 SER A C 1
ATOM 1155 O O . SER A 1 147 ? 3.133 -1.279 -18.676 1.00 74.19 147 SER A O 1
ATOM 1157 N N . THR A 1 148 ? 3.897 -1.794 -20.731 1.00 79.94 148 THR A N 1
ATOM 1158 C CA . THR A 1 148 ? 2.953 -2.883 -21.005 1.00 79.94 148 THR A CA 1
ATOM 1159 C C . THR A 1 148 ? 3.075 -4.002 -19.979 1.00 79.94 148 THR A C 1
ATOM 1161 O O . THR A 1 148 ? 2.051 -4.488 -19.508 1.00 79.94 148 THR A O 1
ATOM 1164 N N . PHE A 1 149 ? 4.297 -4.356 -19.561 1.00 85.75 149 PHE A N 1
ATOM 1165 C CA . PHE A 1 149 ? 4.499 -5.391 -18.547 1.00 85.75 149 PHE A CA 1
ATOM 1166 C C . PHE A 1 149 ? 3.727 -5.084 -17.262 1.00 85.75 149 PHE A C 1
ATOM 1168 O O . PHE A 1 149 ? 2.892 -5.882 -16.856 1.00 85.75 149 PHE A O 1
ATOM 1175 N N . LEU A 1 150 ? 3.945 -3.910 -16.658 1.00 83.94 150 LEU A N 1
ATOM 1176 C CA . LEU A 1 150 ? 3.255 -3.519 -15.421 1.00 83.94 150 LEU A CA 1
ATOM 1177 C C . LEU A 1 150 ? 1.755 -3.282 -15.631 1.00 83.94 150 LEU A C 1
ATOM 1179 O O . LEU A 1 150 ? 0.960 -3.525 -14.729 1.00 83.94 150 LEU A O 1
ATOM 1183 N N . ILE A 1 151 ? 1.350 -2.817 -16.812 1.00 88.19 151 ILE A N 1
ATOM 1184 C CA . ILE A 1 151 ? -0.059 -2.603 -17.163 1.00 88.19 151 ILE A CA 1
ATOM 1185 C C . ILE A 1 151 ? -0.821 -3.935 -17.223 1.00 88.19 151 ILE A C 1
ATOM 1187 O O . ILE A 1 151 ? -1.963 -4.003 -16.757 1.00 88.19 151 ILE A O 1
ATOM 1191 N N . ASP A 1 152 ? -0.219 -4.988 -17.767 1.00 90.25 152 ASP A N 1
ATOM 1192 C CA . ASP A 1 152 ? -0.902 -6.265 -17.999 1.00 90.25 152 ASP A CA 1
ATOM 1193 C C . ASP A 1 152 ? -0.565 -7.345 -16.966 1.00 90.25 152 ASP A C 1
ATOM 1195 O O . ASP A 1 152 ? -1.226 -8.389 -16.943 1.00 90.25 152 ASP A O 1
ATOM 1199 N N . TYR A 1 153 ? 0.381 -7.063 -16.064 1.00 93.88 153 TYR A N 1
ATOM 1200 C CA . TYR A 1 153 ? 0.853 -7.977 -15.030 1.00 93.88 153 TYR A CA 1
ATOM 1201 C C . TYR A 1 153 ? -0.307 -8.628 -14.241 1.00 93.88 153 TYR A C 1
ATOM 1203 O O . TYR A 1 153 ? -1.267 -7.940 -13.854 1.00 93.88 153 TYR A O 1
ATOM 1211 N N . PRO A 1 154 ? -0.253 -9.950 -13.976 1.00 96.19 154 PRO A N 1
ATOM 1212 C CA . PRO A 1 154 ? -1.307 -10.678 -13.272 1.00 96.19 154 PRO A CA 1
ATOM 1213 C C . PRO A 1 154 ? -1.235 -10.439 -11.755 1.00 96.19 154 PRO A C 1
ATOM 1215 O O . PRO A 1 154 ? -0.897 -11.322 -10.972 1.00 96.19 154 PRO A O 1
ATOM 1218 N N . PHE A 1 155 ? -1.563 -9.224 -11.314 1.00 97.31 155 PHE A N 1
ATOM 1219 C CA . PHE A 1 155 ? -1.461 -8.829 -9.904 1.00 97.31 155 PHE A CA 1
ATOM 1220 C C . PHE A 1 155 ? -2.313 -9.672 -8.945 1.00 97.31 155 PHE A C 1
ATOM 1222 O O . PHE A 1 155 ? -1.947 -9.812 -7.781 1.00 97.31 155 PHE A O 1
ATOM 1229 N N . ALA A 1 156 ? -3.420 -10.257 -9.412 1.00 97.62 156 ALA A N 1
ATOM 1230 C CA . ALA A 1 156 ? -4.243 -11.154 -8.599 1.00 97.62 156 ALA A CA 1
ATOM 1231 C C . ALA A 1 156 ? -3.446 -12.377 -8.102 1.00 97.62 156 ALA A C 1
ATOM 1233 O O . ALA A 1 156 ? -3.613 -12.799 -6.959 1.00 97.62 156 ALA A O 1
ATOM 1234 N N . ASP A 1 157 ? -2.498 -12.869 -8.906 1.00 97.88 157 ASP A N 1
ATOM 1235 C CA . ASP A 1 157 ? -1.643 -14.016 -8.575 1.00 97.88 157 ASP A CA 1
ATOM 1236 C C . ASP A 1 157 ? -0.535 -13.664 -7.570 1.00 97.88 157 ASP A C 1
ATOM 1238 O O . ASP A 1 157 ? 0.300 -14.510 -7.240 1.00 97.88 157 ASP A O 1
ATOM 1242 N N . ARG A 1 158 ? -0.447 -12.398 -7.145 1.00 98.00 158 ARG A N 1
ATOM 1243 C CA . ARG A 1 158 ? 0.530 -11.910 -6.162 1.00 98.00 158 ARG A CA 1
ATOM 1244 C C . ARG A 1 158 ? -0.088 -11.571 -4.815 1.00 98.00 158 ARG A C 1
ATOM 1246 O O . ARG A 1 158 ? 0.637 -11.165 -3.915 1.00 98.00 158 ARG A O 1
ATOM 1253 N N . LEU A 1 159 ? -1.398 -11.726 -4.645 1.00 98.44 159 LEU A N 1
ATOM 1254 C CA . LEU A 1 159 ? -2.013 -11.539 -3.336 1.00 98.44 159 LEU A CA 1
ATOM 1255 C C . LEU A 1 159 ? -1.454 -12.543 -2.328 1.00 98.44 159 LEU A C 1
ATOM 1257 O O . LEU A 1 159 ? -1.346 -13.738 -2.614 1.00 98.44 159 LEU A O 1
ATOM 1261 N N . PHE A 1 160 ? -1.141 -12.067 -1.124 1.00 98.00 160 PHE A N 1
ATOM 1262 C CA . PHE A 1 160 ? -0.757 -12.966 -0.046 1.00 98.00 160 PHE A CA 1
ATOM 1263 C C . PHE A 1 160 ? -1.924 -13.875 0.340 1.00 98.00 160 PHE A C 1
ATOM 1265 O O . PHE A 1 160 ? -3.101 -13.499 0.306 1.00 98.00 160 PHE A O 1
ATOM 1272 N N . THR A 1 161 ? -1.588 -15.099 0.749 1.00 97.25 161 THR A N 1
ATOM 1273 C CA . THR A 1 161 ? -2.589 -16.067 1.203 1.00 97.25 161 THR A CA 1
ATOM 1274 C C . THR A 1 161 ? -3.359 -15.499 2.394 1.00 97.25 161 THR A C 1
ATOM 1276 O O . THR A 1 161 ? -2.770 -15.107 3.398 1.00 97.25 161 THR A O 1
ATOM 1279 N N . GLY A 1 162 ? -4.688 -15.461 2.278 1.00 97.06 162 GLY A N 1
ATOM 1280 C CA . GLY A 1 162 ? -5.571 -14.932 3.316 1.00 97.06 162 GLY A CA 1
ATOM 1281 C C . GLY A 1 162 ? -5.798 -13.417 3.275 1.00 97.06 162 GLY A C 1
ATOM 1282 O O . GLY A 1 162 ? -6.652 -12.954 4.019 1.00 97.06 162 GLY A O 1
ATOM 1283 N N . ALA A 1 163 ? -5.145 -12.650 2.389 1.00 98.06 163 ALA A N 1
ATOM 1284 C CA . ALA A 1 163 ? -5.309 -11.190 2.319 1.00 98.06 163 ALA A CA 1
ATOM 1285 C C . ALA A 1 163 ? -6.771 -10.759 2.089 1.00 98.06 163 ALA A C 1
ATOM 1287 O O . ALA A 1 163 ? -7.307 -9.934 2.827 1.00 98.06 163 ALA A O 1
ATOM 1288 N N . LEU A 1 164 ? -7.458 -11.368 1.116 1.00 98.38 164 LEU A N 1
ATOM 1289 C CA . LEU A 1 164 ? -8.873 -11.069 0.857 1.00 98.38 164 LEU A CA 1
ATOM 1290 C C . LEU A 1 164 ? -9.781 -11.506 2.013 1.00 98.38 164 LEU A C 1
ATOM 1292 O O . LEU A 1 164 ? -10.702 -10.775 2.369 1.00 98.38 164 LEU A O 1
ATOM 1296 N N . ARG A 1 165 ? -9.488 -12.654 2.641 1.00 98.00 165 ARG A N 1
ATOM 1297 C CA . ARG A 1 165 ? -10.228 -13.129 3.821 1.00 98.00 165 ARG A CA 1
ATOM 1298 C C . ARG A 1 165 ? -10.044 -12.194 5.017 1.00 98.00 165 ARG A C 1
ATOM 1300 O O . ARG A 1 165 ? -11.007 -11.953 5.730 1.00 98.00 165 ARG A O 1
ATOM 1307 N N . ALA A 1 166 ? -8.849 -11.637 5.218 1.00 97.88 166 ALA A N 1
ATOM 1308 C CA . ALA A 1 166 ? -8.594 -10.630 6.245 1.00 97.88 166 ALA A CA 1
ATOM 1309 C C . ALA A 1 166 ? -9.436 -9.367 6.016 1.00 97.88 166 ALA A C 1
ATOM 1311 O O . ALA A 1 166 ? -10.093 -8.894 6.942 1.00 97.88 166 ALA A O 1
ATOM 1312 N N . ILE A 1 167 ? -9.490 -8.860 4.778 1.00 98.31 167 ILE A N 1
ATOM 1313 C CA . ILE A 1 167 ? -10.350 -7.719 4.428 1.00 98.31 167 ILE A CA 1
ATOM 1314 C C . ILE A 1 167 ? -11.822 -8.053 4.699 1.00 98.31 167 ILE A C 1
ATOM 1316 O O . ILE A 1 167 ? -12.512 -7.279 5.358 1.00 98.31 167 ILE A O 1
ATOM 1320 N N . GLU A 1 168 ? -12.308 -9.200 4.222 1.00 97.56 168 GLU A N 1
ATOM 1321 C CA . GLU A 1 168 ? -13.697 -9.638 4.408 1.00 97.56 168 GLU A CA 1
ATOM 1322 C C . GLU A 1 168 ? -14.064 -9.796 5.890 1.00 97.56 168 GLU A C 1
ATOM 1324 O O . GLU A 1 168 ? -15.117 -9.332 6.333 1.00 97.56 168 GLU A O 1
ATOM 1329 N N . HIS A 1 169 ? -13.174 -10.400 6.676 1.00 96.69 169 HIS A N 1
ATOM 1330 C CA . HIS A 1 169 ? -13.350 -10.604 8.109 1.00 96.69 169 HIS A CA 1
ATOM 1331 C C . HIS A 1 169 ? -13.463 -9.281 8.867 1.00 96.69 169 HIS A C 1
ATOM 1333 O O . HIS A 1 169 ? -14.425 -9.083 9.615 1.00 96.69 169 HIS A O 1
ATOM 1339 N N . LEU A 1 170 ? -12.503 -8.374 8.654 1.00 96.50 170 LEU A N 1
ATOM 1340 C CA . LEU A 1 170 ? -12.397 -7.098 9.370 1.00 96.50 170 LEU A CA 1
ATOM 1341 C C . LEU A 1 170 ? -13.502 -6.115 8.986 1.00 96.50 170 LEU A C 1
ATOM 1343 O O . LEU A 1 170 ? -13.966 -5.334 9.817 1.00 96.50 170 LEU A O 1
ATOM 1347 N N . ARG A 1 171 ? -14.014 -6.226 7.761 1.00 95.44 171 ARG A N 1
ATOM 1348 C CA . ARG A 1 171 ? -15.144 -5.440 7.267 1.00 95.44 171 ARG A CA 1
ATOM 1349 C C . ARG A 1 171 ? -16.421 -5.574 8.100 1.00 95.44 171 ARG A C 1
ATOM 1351 O O . ARG A 1 171 ? -17.265 -4.682 8.081 1.00 95.44 171 ARG A O 1
ATOM 1358 N N . ARG A 1 172 ? -16.562 -6.665 8.856 1.00 94.00 172 ARG A N 1
ATOM 1359 C CA . ARG A 1 172 ? -17.688 -6.889 9.778 1.00 94.00 172 ARG A CA 1
ATOM 1360 C C . ARG A 1 172 ? -17.656 -5.967 11.003 1.00 94.00 172 ARG A C 1
ATOM 1362 O O . ARG A 1 172 ? -18.672 -5.837 11.676 1.00 94.00 172 ARG A O 1
ATOM 1369 N N . PHE A 1 173 ? -16.513 -5.336 11.276 1.00 93.94 173 PHE A N 1
ATOM 1370 C CA . PHE A 1 173 ? -16.281 -4.480 12.444 1.00 93.94 173 PHE A CA 1
ATOM 1371 C C . PHE A 1 173 ? -16.133 -2.996 12.089 1.00 93.94 173 PHE A C 1
ATOM 1373 O O . PHE A 1 173 ? -16.229 -2.146 12.969 1.00 93.94 173 PHE A O 1
ATOM 1380 N N . GLY A 1 174 ? -15.892 -2.672 10.819 1.00 95.00 174 GLY A N 1
ATOM 1381 C CA . GLY A 1 174 ? -15.752 -1.296 10.355 1.00 95.00 174 GLY A CA 1
ATOM 1382 C C . GLY A 1 174 ? -15.331 -1.213 8.888 1.00 95.00 174 GLY A C 1
ATOM 1383 O O . GLY A 1 174 ? -14.987 -2.234 8.284 1.00 95.00 174 GLY A O 1
ATOM 1384 N N . PRO A 1 175 ? -15.346 -0.013 8.283 1.00 97.56 175 PRO A N 1
ATOM 1385 C CA . PRO A 1 175 ? -14.896 0.170 6.910 1.00 97.56 175 PRO A CA 1
ATOM 1386 C C . PRO A 1 175 ? -13.445 -0.283 6.719 1.00 97.56 175 PRO A C 1
ATOM 1388 O O . PRO A 1 175 ? -12.560 0.086 7.491 1.00 97.56 175 PRO A O 1
ATOM 1391 N N . THR A 1 176 ? -13.205 -1.051 5.659 1.00 98.44 176 THR A N 1
ATOM 1392 C CA . THR A 1 176 ? -11.868 -1.402 5.168 1.00 98.44 176 THR A CA 1
ATOM 1393 C C . THR A 1 176 ? -11.496 -0.488 4.009 1.00 98.44 176 THR A C 1
ATOM 1395 O O . THR A 1 176 ? -12.301 -0.296 3.094 1.00 98.44 176 THR A O 1
ATOM 1398 N N . VAL A 1 177 ? -10.306 0.101 4.060 1.00 98.81 177 VAL A N 1
ATOM 1399 C CA . VAL A 1 177 ? -9.845 1.142 3.136 1.00 98.81 177 VAL A CA 1
ATOM 1400 C C . VAL A 1 177 ? -8.408 0.845 2.727 1.00 98.81 177 VAL A C 1
ATOM 1402 O O . VAL A 1 177 ? -7.572 0.523 3.569 1.00 98.81 177 VAL A O 1
ATOM 1405 N N . ILE A 1 178 ? -8.104 0.987 1.441 1.00 98.81 178 ILE A N 1
ATOM 1406 C CA . ILE A 1 178 ? -6.721 0.985 0.962 1.00 98.81 178 ILE A CA 1
ATOM 1407 C C . ILE A 1 178 ? -6.143 2.384 1.139 1.00 98.81 178 ILE A C 1
ATOM 1409 O O . ILE A 1 178 ? -6.714 3.355 0.642 1.00 98.81 178 ILE A O 1
ATOM 1413 N N . LEU A 1 179 ? -5.004 2.471 1.821 1.00 98.69 179 LEU A N 1
ATOM 1414 C CA . LEU A 1 179 ? -4.209 3.679 1.983 1.00 98.69 179 LEU A CA 1
ATOM 1415 C C . LEU A 1 179 ? -2.769 3.376 1.560 1.00 98.69 179 LEU A C 1
ATOM 1417 O O . LEU A 1 179 ? -1.988 2.799 2.318 1.00 98.69 179 LEU A O 1
ATOM 1421 N N . SER A 1 180 ? -2.420 3.764 0.337 1.00 97.38 180 SER A N 1
ATOM 1422 C CA . SER A 1 180 ? -1.141 3.400 -0.275 1.00 97.38 180 SER A CA 1
ATOM 1423 C C . SER A 1 180 ? -0.401 4.616 -0.820 1.00 97.38 180 SER A C 1
ATOM 1425 O O . SER A 1 180 ? -1.019 5.613 -1.196 1.00 97.38 180 SER A O 1
ATOM 1427 N N . ASP A 1 181 ? 0.924 4.519 -0.873 1.00 94.44 181 ASP A N 1
ATOM 1428 C CA . ASP A 1 181 ? 1.725 5.442 -1.670 1.00 94.44 181 ASP A CA 1
ATOM 1429 C C . ASP A 1 181 ? 1.798 4.938 -3.111 1.00 94.44 181 ASP A C 1
ATOM 1431 O O . ASP A 1 181 ? 1.837 3.729 -3.353 1.00 94.44 181 ASP A O 1
ATOM 1435 N N . GLY A 1 182 ? 1.841 5.843 -4.082 1.00 90.75 182 GLY A N 1
ATOM 1436 C CA . GLY A 1 182 ? 2.064 5.451 -5.464 1.00 90.75 182 GLY A CA 1
ATOM 1437 C C . GLY A 1 182 ? 1.840 6.545 -6.491 1.00 90.75 182 GLY A C 1
ATOM 1438 O O . GLY A 1 182 ? 1.322 7.626 -6.208 1.00 90.75 182 GLY A O 1
ATOM 1439 N N . ASP A 1 183 ? 2.233 6.227 -7.721 1.00 87.81 183 ASP A N 1
ATOM 1440 C CA . ASP A 1 183 ? 2.020 7.080 -8.879 1.00 87.81 183 ASP A CA 1
ATOM 1441 C C . ASP A 1 183 ? 0.555 7.049 -9.348 1.00 87.81 183 ASP A C 1
ATOM 1443 O O . ASP A 1 183 ? -0.261 6.238 -8.914 1.00 87.81 183 ASP A O 1
ATOM 1447 N N . VAL A 1 184 ? 0.215 7.926 -10.290 1.00 85.25 184 VAL A N 1
ATOM 1448 C CA . VAL A 1 184 ? -1.161 8.082 -10.788 1.00 85.25 184 VAL A CA 1
ATOM 1449 C C . VAL A 1 184 ? -1.580 7.040 -11.837 1.00 85.25 184 VAL A C 1
ATOM 1451 O O . VAL A 1 184 ? -2.736 7.044 -12.258 1.00 85.25 184 VAL A O 1
ATOM 1454 N N . VAL A 1 185 ? -0.679 6.158 -12.285 1.00 89.00 185 VAL A N 1
ATOM 1455 C CA . VAL A 1 185 ? -0.935 5.178 -13.352 1.00 89.00 185 VAL A CA 1
ATOM 1456 C C . VAL A 1 185 ? -0.833 3.745 -12.839 1.00 89.00 185 VAL A C 1
ATOM 1458 O O . VAL A 1 185 ? -1.816 3.001 -12.894 1.00 89.00 185 VAL A O 1
ATOM 1461 N N . PHE A 1 186 ? 0.342 3.329 -12.367 1.00 90.31 186 PHE A N 1
ATOM 1462 C CA . PHE A 1 186 ? 0.609 1.924 -12.074 1.00 90.31 186 PHE A CA 1
ATOM 1463 C C . PHE A 1 186 ? 0.014 1.497 -10.742 1.00 90.31 186 PHE A C 1
ATOM 1465 O O . PHE A 1 186 ? -0.592 0.426 -10.691 1.00 90.31 186 PHE A O 1
ATOM 1472 N N . GLN A 1 187 ? 0.098 2.322 -9.696 1.00 93.56 187 GLN A N 1
ATOM 1473 C CA . GLN A 1 187 ? -0.477 1.944 -8.403 1.00 93.56 187 GLN A CA 1
ATOM 1474 C C . GLN A 1 187 ? -2.011 1.783 -8.443 1.00 93.56 187 GLN A C 1
ATOM 1476 O O . GLN A 1 187 ? -2.496 0.726 -8.027 1.00 93.56 187 GLN A O 1
ATOM 1481 N N . PRO A 1 188 ? -2.809 2.709 -9.020 1.00 94.44 188 PRO A N 1
ATOM 1482 C CA . PRO A 1 188 ? -4.247 2.499 -9.181 1.00 94.44 188 PRO A CA 1
ATOM 1483 C C . PRO A 1 188 ? -4.554 1.238 -9.990 1.00 94.44 188 PRO A C 1
ATOM 1485 O O . PRO A 1 188 ? -5.420 0.445 -9.615 1.00 94.44 188 PRO A O 1
ATOM 1488 N N . ARG A 1 189 ? -3.803 1.008 -11.074 1.00 94.69 189 ARG A N 1
ATOM 1489 C CA . ARG A 1 189 ? -3.998 -0.160 -11.933 1.00 94.69 189 ARG A CA 1
ATOM 1490 C C . ARG A 1 189 ? -3.653 -1.468 -11.222 1.00 94.69 189 ARG A C 1
ATOM 1492 O O . ARG A 1 189 ? -4.393 -2.435 -11.388 1.00 94.69 189 ARG A O 1
ATOM 1499 N N . LYS A 1 190 ? -2.607 -1.498 -10.393 1.00 95.94 190 LYS A N 1
ATOM 1500 C CA . LYS A 1 190 ? -2.248 -2.629 -9.521 1.00 95.94 190 LYS A CA 1
ATOM 1501 C C . LYS A 1 190 ? -3.389 -2.964 -8.563 1.00 95.94 190 LYS A C 1
ATOM 1503 O O . LYS A 1 190 ? -3.817 -4.117 -8.488 1.00 95.94 190 LYS A O 1
ATOM 1508 N N . VAL A 1 191 ? -3.937 -1.959 -7.882 1.00 97.88 191 VAL A N 1
ATOM 1509 C CA . VAL A 1 191 ? -5.051 -2.139 -6.934 1.00 97.88 191 VAL A CA 1
ATOM 1510 C C . VAL A 1 191 ? -6.314 -2.646 -7.641 1.00 97.88 191 VAL A C 1
ATOM 1512 O O . VAL A 1 191 ? -7.014 -3.513 -7.122 1.00 97.88 191 VAL A O 1
ATOM 1515 N N . GLN A 1 192 ? -6.590 -2.173 -8.857 1.00 97.38 192 GLN A N 1
ATOM 1516 C CA . GLN A 1 192 ? -7.717 -2.655 -9.662 1.00 97.38 192 GLN A CA 1
ATOM 1517 C C . GLN A 1 192 ? -7.515 -4.084 -10.183 1.00 97.38 192 GLN A C 1
ATOM 1519 O O . GLN A 1 192 ? -8.403 -4.922 -10.054 1.00 97.38 192 GLN A O 1
ATOM 1524 N N . ARG A 1 193 ? -6.357 -4.377 -10.784 1.00 96.88 193 ARG A N 1
ATOM 1525 C CA . ARG A 1 193 ? -6.057 -5.667 -11.434 1.00 96.88 193 ARG A CA 1
ATOM 1526 C C . ARG A 1 193 ? -5.809 -6.802 -10.445 1.00 96.88 193 ARG A C 1
ATOM 1528 O O . ARG A 1 193 ? -5.951 -7.960 -10.824 1.00 96.88 193 ARG A O 1
ATOM 1535 N N . SER A 1 194 ? -5.461 -6.482 -9.203 1.00 98.12 194 SER A N 1
ATOM 1536 C CA . SER A 1 194 ? -5.386 -7.458 -8.112 1.00 98.12 194 SER A CA 1
ATOM 1537 C C . SER A 1 194 ? -6.756 -7.859 -7.560 1.00 98.12 194 SER A C 1
ATOM 1539 O O . SER A 1 194 ? -6.846 -8.861 -6.864 1.00 98.12 194 SER A O 1
ATOM 1541 N N . GLY A 1 195 ? -7.822 -7.102 -7.846 1.00 98.12 195 GLY A N 1
ATOM 1542 C CA . GLY A 1 195 ? -9.139 -7.291 -7.226 1.00 98.12 195 GLY A CA 1
ATOM 1543 C C . GLY A 1 195 ? -9.293 -6.606 -5.862 1.00 98.12 195 GLY A C 1
ATOM 1544 O O . GLY A 1 195 ? -10.381 -6.619 -5.284 1.00 98.12 195 GLY A O 1
ATOM 1545 N N . LEU A 1 196 ? -8.233 -5.969 -5.349 1.00 98.62 196 LEU A N 1
ATOM 1546 C CA . LEU A 1 196 ? -8.255 -5.265 -4.066 1.00 98.62 196 LEU A CA 1
ATOM 1547 C C . LEU A 1 196 ? -9.214 -4.075 -4.082 1.00 98.62 196 LEU A C 1
ATOM 1549 O O . LEU A 1 196 ? -9.918 -3.856 -3.101 1.00 98.62 196 LEU A O 1
ATOM 1553 N N . TRP A 1 197 ? -9.301 -3.355 -5.206 1.00 98.31 197 TRP A N 1
ATOM 1554 C CA . TRP A 1 197 ? -10.250 -2.250 -5.373 1.00 98.31 197 TRP A CA 1
ATOM 1555 C C . TRP A 1 197 ? -11.684 -2.694 -5.072 1.00 98.31 197 TRP A C 1
ATOM 1557 O O . TRP A 1 197 ? -12.402 -2.021 -4.339 1.00 98.31 197 TRP A O 1
ATOM 1567 N N . GLN A 1 198 ? -12.105 -3.838 -5.614 1.00 97.75 198 GLN A N 1
ATOM 1568 C CA . GLN A 1 198 ? -13.437 -4.392 -5.386 1.00 97.75 198 GLN A CA 1
ATOM 1569 C C . GLN A 1 198 ? -13.585 -4.937 -3.963 1.00 97.75 198 GLN A C 1
ATOM 1571 O O . GLN A 1 198 ? -14.638 -4.753 -3.362 1.00 97.75 198 GLN A O 1
ATOM 1576 N N . ALA A 1 199 ? -12.540 -5.548 -3.397 1.00 98.00 199 ALA A N 1
ATOM 1577 C CA . ALA A 1 199 ? -12.574 -6.093 -2.037 1.00 98.00 199 ALA A CA 1
ATOM 1578 C C . ALA A 1 199 ? -12.891 -5.029 -0.966 1.00 98.00 199 ALA A C 1
ATOM 1580 O O . ALA A 1 199 ? -13.531 -5.330 0.046 1.00 98.00 199 ALA A O 1
ATOM 1581 N N . VAL A 1 200 ? -12.487 -3.777 -1.207 1.00 98.25 200 VAL A N 1
ATOM 1582 C CA . VAL A 1 200 ? -12.789 -2.620 -0.347 1.00 98.25 200 VAL A CA 1
ATOM 1583 C C . VAL A 1 200 ? -13.904 -1.718 -0.898 1.00 98.25 200 VAL A C 1
ATOM 1585 O O . VAL A 1 200 ? -14.025 -0.574 -0.475 1.00 98.25 200 VAL A O 1
ATOM 1588 N N . ASP A 1 201 ? -14.724 -2.195 -1.839 1.00 97.06 201 ASP A N 1
ATOM 1589 C CA . ASP A 1 201 ? -15.767 -1.425 -2.551 1.00 97.06 201 ASP A CA 1
ATOM 1590 C C . ASP A 1 201 ? -15.316 -0.038 -3.038 1.00 97.06 201 ASP A C 1
ATOM 1592 O O . ASP A 1 201 ? -16.005 0.971 -2.881 1.00 97.06 201 ASP A O 1
ATOM 1596 N N . GLY A 1 202 ? -14.118 0.043 -3.598 1.00 97.19 202 GLY A N 1
ATOM 1597 C CA . GLY A 1 202 ? -13.573 1.286 -4.127 1.00 97.19 202 GLY A CA 1
ATOM 1598 C C . GLY A 1 202 ? -13.149 2.312 -3.083 1.00 97.19 202 GLY A C 1
ATOM 1599 O O . GLY A 1 202 ? -12.791 3.424 -3.463 1.00 97.19 202 GLY A O 1
ATOM 1600 N N . ARG A 1 203 ? -13.109 1.951 -1.793 1.00 98.44 203 ARG A N 1
ATOM 1601 C CA . ARG A 1 203 ? -12.505 2.772 -0.736 1.00 98.44 203 ARG A CA 1
ATOM 1602 C C . ARG A 1 203 ? -10.980 2.746 -0.843 1.00 98.44 203 ARG A C 1
ATOM 1604 O O . ARG A 1 203 ? -10.300 2.032 -0.110 1.00 98.44 203 ARG A O 1
ATOM 1611 N N . VAL A 1 204 ? -10.451 3.504 -1.798 1.00 98.56 204 VAL A N 1
ATOM 1612 C CA . VAL A 1 204 ? -9.027 3.537 -2.145 1.00 98.56 204 VAL A CA 1
ATOM 1613 C C . VAL A 1 204 ? -8.519 4.975 -2.114 1.00 98.56 204 VAL A C 1
ATOM 1615 O O . VAL A 1 204 ? -9.054 5.841 -2.801 1.00 98.56 204 VAL A O 1
ATOM 1618 N N . LEU A 1 205 ? -7.468 5.216 -1.333 1.00 98.12 205 LEU A N 1
ATOM 1619 C CA . LEU A 1 205 ? -6.723 6.468 -1.273 1.00 98.12 205 LEU A CA 1
ATOM 1620 C C . LEU A 1 205 ? -5.263 6.191 -1.644 1.00 98.12 205 LEU A C 1
ATOM 1622 O O . LEU A 1 205 ? -4.601 5.373 -1.003 1.00 98.12 205 LEU A O 1
ATOM 1626 N N . ILE A 1 206 ? -4.773 6.871 -2.683 1.00 95.94 206 ILE A N 1
ATOM 1627 C CA . ILE A 1 206 ? -3.386 6.774 -3.150 1.00 95.94 206 ILE A CA 1
ATOM 1628 C C . ILE A 1 206 ? -2.765 8.169 -3.100 1.00 95.94 206 ILE A C 1
ATOM 1630 O O . ILE A 1 206 ? -3.318 9.110 -3.672 1.00 95.94 206 ILE A O 1
ATOM 1634 N N . TYR A 1 207 ? -1.637 8.295 -2.406 1.00 93.81 207 TYR A N 1
ATOM 1635 C CA . TYR A 1 207 ? -0.914 9.554 -2.218 1.00 93.81 207 TYR A CA 1
ATOM 1636 C C . TYR A 1 207 ? 0.564 9.412 -2.600 1.00 93.81 207 TYR A C 1
ATOM 1638 O O . TYR A 1 207 ? 1.041 8.327 -2.903 1.00 93.81 207 TYR A O 1
ATOM 1646 N N . ILE A 1 208 ? 1.297 10.526 -2.584 1.00 89.25 208 ILE A N 1
ATOM 1647 C CA . ILE A 1 208 ? 2.765 10.513 -2.692 1.00 89.25 208 ILE A CA 1
ATOM 1648 C C . ILE A 1 208 ? 3.383 10.118 -1.338 1.00 89.25 208 ILE A C 1
ATOM 1650 O O . ILE A 1 208 ? 4.294 9.300 -1.287 1.00 89.25 208 ILE A O 1
ATOM 1654 N N . HIS A 1 209 ? 2.858 10.707 -0.257 1.00 91.88 209 HIS A N 1
ATOM 1655 C CA . HIS A 1 209 ? 3.243 10.445 1.130 1.00 91.88 209 HIS A CA 1
ATOM 1656 C C . HIS A 1 209 ? 1.984 10.383 2.001 1.00 91.88 209 HIS A C 1
ATOM 1658 O O . HIS A 1 209 ? 1.492 11.407 2.491 1.00 91.88 209 HIS A O 1
ATOM 1664 N N . LYS A 1 210 ? 1.399 9.196 2.147 1.00 94.00 210 LYS A N 1
ATOM 1665 C CA . LYS A 1 210 ? 0.137 8.972 2.867 1.00 94.00 210 LYS A CA 1
ATOM 1666 C C . LYS A 1 210 ? 0.191 9.414 4.328 1.00 94.00 210 LYS A C 1
ATOM 1668 O O . LYS A 1 210 ? -0.817 9.890 4.852 1.00 94.00 210 LYS A O 1
ATOM 1673 N N . GLU A 1 211 ? 1.355 9.326 4.969 1.00 94.69 211 GLU A N 1
ATOM 1674 C CA . GLU A 1 211 ? 1.572 9.740 6.356 1.00 94.69 211 GLU A CA 1
ATOM 1675 C C . GLU A 1 211 ? 1.417 11.254 6.562 1.00 94.69 211 GLU A C 1
ATOM 1677 O O . GLU A 1 211 ? 1.151 11.694 7.677 1.00 94.69 211 GLU A O 1
ATOM 1682 N N . LEU A 1 212 ? 1.521 12.052 5.492 1.00 94.00 212 LEU A N 1
ATOM 1683 C CA . LEU A 1 212 ? 1.306 13.504 5.521 1.00 94.00 212 LEU A CA 1
ATOM 1684 C C . LEU A 1 212 ? -0.147 13.898 5.212 1.00 94.00 212 LEU A C 1
ATOM 1686 O O . LEU A 1 212 ? -0.514 15.063 5.343 1.00 94.00 212 LEU A O 1
ATOM 1690 N N . MET A 1 213 ? -0.989 12.940 4.813 1.00 96.31 213 MET A N 1
ATOM 1691 C CA . MET A 1 213 ? -2.351 13.183 4.320 1.00 96.31 213 MET A CA 1
ATOM 1692 C C . MET A 1 213 ? -3.438 12.763 5.319 1.00 96.31 213 MET A C 1
ATOM 1694 O O . MET A 1 213 ? -4.603 12.603 4.951 1.00 96.31 213 MET A O 1
ATOM 1698 N N . LEU A 1 214 ? -3.091 12.601 6.599 1.00 96.25 214 LEU A N 1
ATOM 1699 C CA . LEU A 1 214 ? -3.991 12.049 7.621 1.00 96.25 214 LEU A CA 1
ATOM 1700 C C . LEU A 1 214 ? -5.234 12.906 7.880 1.00 96.25 214 LEU A C 1
ATOM 1702 O O . LEU A 1 214 ? -6.290 12.362 8.192 1.00 96.25 214 LEU A O 1
ATOM 1706 N N . ASP A 1 215 ? -5.167 14.221 7.679 1.00 95.25 215 ASP A N 1
ATOM 1707 C CA . ASP A 1 215 ? -6.352 15.085 7.746 1.00 95.25 215 ASP A CA 1
ATOM 1708 C C . ASP A 1 215 ? -7.335 14.805 6.605 1.00 95.25 215 ASP A C 1
ATOM 1710 O O . ASP A 1 215 ? -8.550 14.866 6.791 1.00 95.25 215 ASP A O 1
ATOM 1714 N N . ALA A 1 216 ? -6.837 14.482 5.408 1.00 94.56 216 ALA A N 1
ATOM 1715 C CA . ALA A 1 216 ? -7.686 14.062 4.298 1.00 94.56 216 ALA A CA 1
ATOM 1716 C C . ALA A 1 216 ? -8.283 12.673 4.560 1.00 94.56 216 ALA A C 1
ATOM 1718 O O . ALA A 1 216 ? -9.479 12.478 4.358 1.00 94.56 216 ALA A O 1
ATOM 1719 N N . VAL A 1 217 ? -7.483 11.737 5.083 1.00 96.50 217 VAL A N 1
ATOM 1720 C CA . VAL A 1 217 ? -7.955 10.397 5.473 1.00 96.50 217 VAL A CA 1
ATOM 1721 C C . VAL A 1 217 ? -9.092 10.493 6.495 1.00 96.50 217 VAL A C 1
ATOM 1723 O O . VAL A 1 217 ? -10.143 9.896 6.283 1.00 96.50 217 VAL A O 1
ATOM 1726 N N . GLN A 1 218 ? -8.925 11.293 7.554 1.00 95.94 218 GLN A N 1
ATOM 1727 C CA . GLN A 1 218 ? -9.944 11.475 8.595 1.00 95.94 218 GLN A CA 1
ATOM 1728 C C . GLN A 1 218 ? -11.214 12.172 8.086 1.00 95.94 218 GLN A C 1
ATOM 1730 O O . GLN A 1 218 ? -12.291 11.923 8.621 1.00 95.94 218 GLN A O 1
ATOM 1735 N N . ARG A 1 219 ? -11.111 13.034 7.064 1.00 95.38 219 ARG A N 1
ATOM 1736 C CA . ARG A 1 219 ? -12.280 13.653 6.417 1.00 95.38 219 ARG A CA 1
ATOM 1737 C C . ARG A 1 219 ? -13.054 12.662 5.555 1.00 95.38 219 ARG A C 1
ATOM 1739 O O . ARG A 1 219 ? -14.275 12.672 5.594 1.00 95.38 219 ARG A O 1
ATOM 1746 N N . HIS A 1 220 ? -12.357 11.817 4.796 1.00 94.50 220 HIS A N 1
ATOM 1747 C CA . HIS A 1 220 ? -13.002 10.797 3.965 1.00 94.50 220 HIS A CA 1
ATOM 1748 C C . HIS A 1 220 ? -13.592 9.649 4.789 1.00 94.50 220 HIS A C 1
ATOM 1750 O O . HIS A 1 220 ? -14.624 9.099 4.418 1.00 94.50 220 HIS A O 1
ATOM 1756 N N . TYR A 1 221 ? -12.943 9.287 5.897 1.00 96.44 221 TYR A N 1
ATOM 1757 C CA . TYR A 1 221 ? -13.334 8.156 6.736 1.00 96.44 221 TYR A CA 1
ATOM 1758 C C . TYR A 1 221 ? -13.285 8.539 8.219 1.00 96.44 221 TYR A C 1
ATOM 1760 O O . TYR A 1 221 ? -12.374 8.106 8.927 1.00 96.44 221 TYR A O 1
ATOM 1768 N N . PRO A 1 222 ? -14.237 9.350 8.716 1.00 96.38 222 PRO A N 1
ATOM 1769 C CA . PRO A 1 222 ? -14.239 9.786 10.106 1.00 96.38 222 PRO A CA 1
ATOM 1770 C C . PRO A 1 222 ? -14.467 8.608 11.059 1.00 96.38 222 PRO A C 1
ATOM 1772 O O . PRO A 1 222 ? -15.514 7.958 11.034 1.00 96.38 222 PRO A O 1
ATOM 1775 N N . ALA A 1 223 ? -13.497 8.365 11.942 1.00 95.44 223 ALA A N 1
ATOM 1776 C CA . ALA A 1 223 ? -13.579 7.326 12.962 1.00 95.44 223 ALA A CA 1
ATOM 1777 C C . ALA A 1 223 ? -13.037 7.755 14.329 1.00 95.44 223 ALA A C 1
ATOM 1779 O O . ALA A 1 223 ? -12.154 8.617 14.447 1.00 95.44 223 ALA A O 1
ATOM 1780 N N . ARG A 1 224 ? -13.549 7.110 15.382 1.00 95.06 224 ARG A N 1
ATOM 1781 C CA . ARG A 1 224 ? -13.018 7.245 16.747 1.00 95.06 224 ARG A CA 1
ATOM 1782 C C . ARG A 1 224 ? -11.637 6.610 16.865 1.00 95.06 224 ARG A C 1
ATOM 1784 O O . ARG A 1 224 ? -10.744 7.229 17.445 1.00 95.06 224 ARG A O 1
ATOM 1791 N N . HIS A 1 225 ? -11.463 5.432 16.266 1.00 96.44 225 HIS A N 1
ATOM 1792 C CA . HIS A 1 225 ? -10.214 4.678 16.262 1.00 96.44 225 HIS A CA 1
ATOM 1793 C C . HIS A 1 225 ? -9.874 4.154 14.860 1.00 96.44 225 HIS A C 1
ATOM 1795 O O . HIS A 1 225 ? -10.760 3.805 14.082 1.00 96.44 225 HIS A O 1
ATOM 1801 N N . TYR A 1 226 ? -8.584 4.069 14.551 1.00 98.06 226 TYR A N 1
ATOM 1802 C CA . TYR A 1 226 ? -8.051 3.543 13.297 1.00 98.06 226 TYR A CA 1
ATOM 1803 C C . TYR A 1 226 ? -7.125 2.361 13.565 1.00 98.06 226 TYR A C 1
ATOM 1805 O O . TYR A 1 226 ? -6.417 2.324 14.572 1.00 98.06 226 TYR A O 1
ATOM 1813 N N . VAL A 1 227 ? -7.075 1.424 12.628 1.00 98.44 227 VAL A N 1
ATOM 1814 C CA . VAL A 1 227 ? -6.035 0.397 12.546 1.00 98.44 227 VAL A CA 1
ATOM 1815 C C . VAL A 1 227 ? -5.285 0.616 11.244 1.00 98.44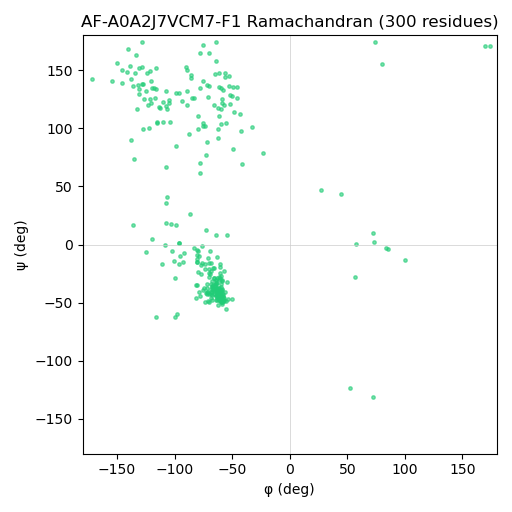 227 VAL A C 1
ATOM 1817 O O . VAL A 1 227 ? -5.928 0.669 10.202 1.00 98.44 227 VAL A O 1
ATOM 1820 N N . MET A 1 228 ? -3.961 0.750 11.288 1.00 98.62 228 MET A N 1
ATOM 1821 C CA . MET A 1 228 ? -3.127 0.788 10.082 1.00 98.62 228 MET A CA 1
ATOM 1822 C C . MET A 1 228 ? -2.303 -0.487 9.994 1.00 98.62 228 MET A C 1
ATOM 1824 O O . MET A 1 228 ? -1.541 -0.781 10.917 1.00 98.62 228 MET A O 1
ATOM 1828 N N . VAL A 1 229 ? -2.449 -1.208 8.884 1.00 98.56 229 VAL A N 1
ATOM 1829 C CA . VAL A 1 229 ? -1.642 -2.380 8.5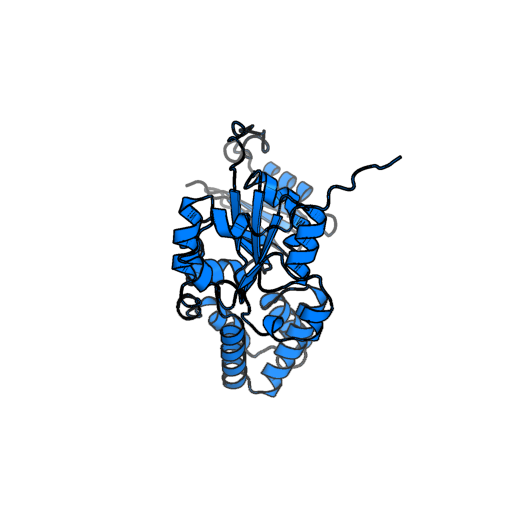43 1.00 98.56 229 VAL A CA 1
ATOM 1830 C C . VAL A 1 229 ? -0.666 -1.999 7.434 1.00 98.56 229 VAL A C 1
ATOM 1832 O O . VAL A 1 229 ? -1.099 -1.624 6.344 1.00 98.56 229 VAL A O 1
ATOM 1835 N N . ASP A 1 230 ? 0.632 -2.056 7.724 1.00 97.94 230 ASP A N 1
ATOM 1836 C CA . ASP A 1 230 ? 1.692 -1.568 6.832 1.00 97.94 230 ASP A CA 1
ATOM 1837 C C . ASP A 1 230 ? 3.008 -2.312 7.104 1.00 97.94 230 ASP A C 1
ATOM 1839 O O . ASP A 1 230 ? 3.338 -2.571 8.265 1.00 97.94 230 ASP A O 1
ATOM 1843 N N . ASP A 1 231 ? 3.773 -2.642 6.064 1.00 95.31 231 ASP A N 1
ATOM 1844 C CA . ASP A 1 231 ? 5.064 -3.329 6.192 1.00 95.31 231 ASP A CA 1
ATOM 1845 C C . ASP A 1 231 ? 6.215 -2.371 6.561 1.00 95.31 231 ASP A C 1
ATOM 1847 O O . ASP A 1 231 ? 7.314 -2.810 6.907 1.00 95.31 231 ASP A O 1
ATOM 1851 N N . LYS A 1 232 ? 5.984 -1.052 6.550 1.00 93.38 232 LYS A N 1
ATOM 1852 C CA . LYS A 1 232 ? 6.991 -0.036 6.876 1.00 93.38 232 LYS A CA 1
ATOM 1853 C C . LYS A 1 232 ? 6.766 0.541 8.268 1.00 93.38 232 LYS A C 1
ATOM 1855 O O . LYS A 1 232 ? 5.967 1.458 8.472 1.00 93.38 232 LYS A O 1
ATOM 1860 N N . LEU A 1 233 ? 7.608 0.128 9.219 1.00 94.69 233 LEU A N 1
ATOM 1861 C CA . LEU A 1 233 ? 7.633 0.700 10.575 1.00 94.69 233 LEU A CA 1
ATOM 1862 C C . LEU A 1 233 ? 7.799 2.229 10.584 1.00 94.69 233 LEU A C 1
ATOM 1864 O O . LEU A 1 233 ? 7.212 2.894 11.433 1.00 94.69 233 LEU A O 1
ATOM 1868 N N . ARG A 1 234 ? 8.517 2.808 9.608 1.00 94.00 234 ARG A N 1
ATOM 1869 C CA . ARG A 1 234 ? 8.616 4.268 9.425 1.00 94.00 234 ARG A CA 1
ATOM 1870 C C . ARG A 1 234 ? 7.242 4.931 9.282 1.00 94.00 234 ARG A C 1
ATOM 1872 O O . ARG A 1 234 ? 6.990 5.939 9.938 1.00 94.00 234 ARG A O 1
ATOM 1879 N N . ILE A 1 235 ? 6.379 4.383 8.420 1.00 95.25 235 ILE A N 1
ATOM 1880 C CA . ILE A 1 235 ? 5.035 4.917 8.158 1.00 95.25 235 ILE A CA 1
ATOM 1881 C C . ILE A 1 235 ? 4.167 4.743 9.398 1.00 95.25 235 ILE A C 1
ATOM 1883 O O . ILE A 1 235 ? 3.547 5.703 9.852 1.00 95.25 235 ILE A O 1
ATOM 1887 N N . LEU A 1 236 ? 4.179 3.547 9.993 1.00 97.38 236 LEU A N 1
ATOM 1888 C CA . LEU A 1 236 ? 3.432 3.268 11.218 1.00 97.38 236 LEU A CA 1
ATOM 1889 C C . LEU A 1 236 ? 3.824 4.229 12.347 1.00 97.38 236 LEU A C 1
ATOM 1891 O O . LEU A 1 236 ? 2.948 4.809 12.987 1.00 97.38 236 LEU A O 1
ATOM 1895 N N . ALA A 1 237 ? 5.123 4.450 12.560 1.00 96.81 237 ALA A N 1
ATOM 1896 C CA . ALA A 1 237 ? 5.632 5.378 13.562 1.00 96.81 237 ALA A CA 1
ATOM 1897 C C . ALA A 1 237 ? 5.213 6.828 13.270 1.00 96.81 237 ALA A C 1
ATOM 1899 O O . ALA A 1 237 ? 4.730 7.507 14.175 1.00 96.81 237 ALA A O 1
ATOM 1900 N N . ALA A 1 238 ? 5.335 7.289 12.020 1.00 96.75 238 ALA A N 1
ATOM 1901 C CA . ALA A 1 238 ? 4.918 8.634 11.619 1.00 96.75 238 ALA A CA 1
ATOM 1902 C C . ALA A 1 238 ? 3.411 8.854 11.841 1.00 96.75 238 ALA A C 1
ATOM 1904 O O . ALA A 1 238 ? 3.006 9.825 12.477 1.00 96.75 238 ALA A O 1
ATOM 1905 N N . MET A 1 239 ? 2.570 7.906 11.419 1.00 98.25 239 MET A N 1
ATOM 1906 C CA . MET A 1 239 ? 1.125 7.989 11.640 1.00 98.25 239 MET A CA 1
ATOM 1907 C C . MET A 1 239 ? 0.763 7.943 13.128 1.00 98.25 239 MET A C 1
ATOM 1909 O O . MET A 1 239 ? -0.142 8.656 13.571 1.00 98.25 239 MET A O 1
ATOM 1913 N N . LYS A 1 240 ? 1.477 7.135 13.922 1.00 97.69 240 LYS A N 1
ATOM 1914 C CA . LYS A 1 240 ? 1.278 7.036 15.374 1.00 97.69 240 LYS A CA 1
ATOM 1915 C C . LYS A 1 240 ? 1.667 8.328 16.091 1.00 97.69 240 LYS A C 1
ATOM 1917 O O . LYS A 1 240 ? 0.991 8.693 17.047 1.00 97.69 240 LYS A O 1
ATOM 1922 N N . GLN A 1 241 ? 2.690 9.046 15.628 1.00 97.19 241 GLN A N 1
ATOM 1923 C CA . GLN A 1 241 ? 3.043 10.363 16.173 1.00 97.19 241 GLN A CA 1
ATOM 1924 C C . GLN A 1 241 ? 1.906 11.378 15.996 1.00 97.19 241 GLN A C 1
ATOM 1926 O O . GLN A 1 241 ? 1.656 12.170 16.901 1.00 97.19 241 GLN A O 1
ATOM 1931 N N . THR A 1 242 ? 1.184 11.328 14.873 1.00 96.38 242 THR A N 1
ATOM 1932 C CA . THR A 1 242 ? 0.064 12.241 14.603 1.00 96.38 242 THR A CA 1
ATOM 1933 C C . THR A 1 242 ? -1.240 11.813 15.282 1.00 96.38 242 THR A C 1
ATOM 1935 O O . THR A 1 242 ? -1.928 12.640 15.874 1.00 96.38 242 THR A O 1
ATOM 1938 N N . LEU A 1 243 ? -1.612 10.531 15.201 1.00 96.38 243 LEU A N 1
ATOM 1939 C CA . LEU A 1 243 ? -2.911 10.035 15.686 1.00 96.38 243 LEU A CA 1
ATOM 1940 C C . LEU A 1 243 ? -2.873 9.516 17.133 1.00 96.38 243 LEU A C 1
ATOM 1942 O O . LEU A 1 243 ? -3.924 9.337 17.755 1.00 96.38 243 LEU A O 1
ATOM 1946 N N . GLY A 1 244 ? -1.684 9.278 17.689 1.00 96.50 244 GLY A N 1
ATOM 1947 C CA . GLY A 1 244 ? -1.480 8.856 19.071 1.00 96.50 244 GLY A CA 1
ATOM 1948 C C . GLY A 1 244 ? -2.306 7.625 19.445 1.00 96.50 244 GLY A C 1
ATOM 1949 O O . GLY A 1 244 ? -2.237 6.576 18.805 1.00 96.50 244 GLY A O 1
ATOM 1950 N N . GLN A 1 245 ? -3.119 7.764 20.493 1.00 95.19 245 GLN A N 1
ATOM 1951 C CA . GLN A 1 245 ? -3.971 6.691 21.021 1.00 95.19 245 GLN A CA 1
ATOM 1952 C C . GLN A 1 245 ? -5.157 6.327 20.116 1.00 95.19 245 GLN A C 1
ATOM 1954 O O . GLN A 1 245 ? -5.793 5.300 20.345 1.00 95.19 245 GLN A O 1
ATOM 1959 N N . ARG A 1 246 ? -5.455 7.139 19.091 1.00 96.19 246 ARG A N 1
ATOM 1960 C CA . ARG A 1 246 ? -6.520 6.865 18.112 1.00 96.19 246 ARG A CA 1
ATOM 1961 C C . ARG A 1 246 ? -6.079 5.926 16.993 1.00 96.19 246 ARG A C 1
ATOM 1963 O O . ARG A 1 246 ? -6.894 5.608 16.137 1.00 96.19 246 ARG A O 1
ATOM 1970 N N . LEU A 1 247 ? -4.816 5.505 16.968 1.00 97.94 247 LEU A N 1
ATOM 1971 C CA . LEU A 1 247 ? -4.295 4.566 15.980 1.00 97.94 247 LEU A CA 1
ATOM 1972 C C . LEU A 1 247 ? -3.767 3.314 16.672 1.00 97.94 247 LEU A C 1
ATOM 1974 O O . LEU A 1 247 ? -3.026 3.419 17.644 1.00 97.94 247 LEU A O 1
ATOM 1978 N N . THR A 1 248 ? -4.108 2.143 16.146 1.00 97.88 248 THR A N 1
ATOM 1979 C CA . THR A 1 248 ? -3.395 0.889 16.401 1.00 97.88 248 THR A CA 1
ATOM 1980 C C . THR A 1 248 ? -2.559 0.548 15.174 1.00 97.88 248 THR A C 1
ATOM 1982 O O . THR A 1 248 ? -3.091 0.477 14.068 1.00 97.88 248 THR A O 1
ATOM 1985 N N . THR A 1 249 ? -1.257 0.357 15.354 1.00 98.25 249 THR A N 1
ATOM 1986 C CA . THR A 1 249 ? -0.336 -0.013 14.277 1.00 98.25 249 THR A CA 1
ATOM 1987 C C . THR A 1 249 ? -0.125 -1.521 14.251 1.00 98.25 249 THR A C 1
ATOM 1989 O O . THR A 1 249 ? 0.144 -2.145 15.277 1.00 98.25 249 THR A O 1
ATOM 1992 N N . VAL A 1 250 ? -0.260 -2.112 13.067 1.00 97.69 250 VAL A N 1
ATOM 1993 C CA . VAL A 1 250 ? -0.110 -3.547 12.832 1.00 97.69 250 VAL A CA 1
ATOM 1994 C C . VAL A 1 250 ? 0.961 -3.749 11.772 1.00 97.69 250 VAL A C 1
ATOM 1996 O O . VAL A 1 250 ? 0.828 -3.280 10.645 1.00 97.69 250 VAL A O 1
ATOM 1999 N N . PHE A 1 251 ? 2.015 -4.465 12.136 1.00 97.00 251 PHE A N 1
ATOM 2000 C CA . PHE A 1 251 ? 3.149 -4.744 11.268 1.00 97.00 251 PHE A CA 1
ATOM 2001 C C . PHE A 1 251 ? 3.160 -6.228 10.867 1.00 97.00 251 PHE A C 1
ATOM 2003 O O . PHE A 1 251 ? 3.484 -7.079 11.703 1.00 97.00 251 PHE A O 1
ATOM 2010 N N . PRO A 1 252 ? 2.785 -6.583 9.625 1.00 96.06 252 PRO A N 1
ATOM 2011 C CA . PRO A 1 252 ? 2.984 -7.928 9.106 1.00 96.06 252 PRO A CA 1
ATOM 2012 C C . PRO A 1 252 ? 4.447 -8.126 8.694 1.00 96.06 252 PRO A C 1
ATOM 2014 O O . PRO A 1 252 ? 5.021 -7.296 7.991 1.00 96.06 252 PRO A O 1
ATOM 2017 N N . ARG A 1 253 ? 5.050 -9.256 9.074 1.00 94.44 253 ARG A N 1
ATOM 2018 C CA . ARG A 1 253 ? 6.431 -9.610 8.707 1.00 94.44 253 ARG A CA 1
ATOM 2019 C C . ARG A 1 253 ? 6.535 -10.139 7.273 1.00 94.44 253 ARG A C 1
ATOM 2021 O O . ARG A 1 253 ? 6.915 -11.283 7.034 1.00 94.44 253 ARG A O 1
ATOM 2028 N N . GLN A 1 254 ? 6.175 -9.297 6.313 1.00 92.69 254 GLN A N 1
ATOM 2029 C CA . GLN A 1 254 ? 6.151 -9.610 4.889 1.00 92.69 254 GLN A CA 1
ATOM 2030 C C . GLN A 1 254 ? 7.014 -8.625 4.093 1.00 92.69 254 GLN A C 1
ATOM 2032 O O . GLN A 1 254 ? 7.124 -7.454 4.441 1.00 92.69 254 GLN A O 1
ATOM 2037 N N . GLY A 1 255 ? 7.612 -9.111 3.004 1.00 87.38 255 GLY A N 1
ATOM 2038 C CA . GLY A 1 255 ? 8.512 -8.323 2.162 1.00 87.38 255 GLY A CA 1
ATOM 2039 C C . GLY A 1 255 ? 9.889 -8.065 2.781 1.00 87.38 255 GLY A C 1
ATOM 2040 O O . GLY A 1 255 ? 10.176 -8.413 3.926 1.00 87.38 255 GLY A O 1
ATOM 2041 N N . HIS A 1 256 ? 10.771 -7.456 1.997 1.00 82.75 256 HIS A N 1
ATOM 2042 C CA . HIS A 1 256 ? 12.168 -7.216 2.362 1.00 82.75 256 HIS A CA 1
ATOM 2043 C C . HIS A 1 256 ? 12.346 -6.275 3.563 1.00 82.75 256 HIS A C 1
ATOM 2045 O O . HIS A 1 256 ? 13.293 -6.459 4.326 1.00 82.75 256 HIS A O 1
ATOM 2051 N N . TYR A 1 257 ? 11.441 -5.311 3.782 1.00 77.00 257 TYR A N 1
ATOM 2052 C CA . TYR A 1 257 ? 11.512 -4.420 4.949 1.00 77.00 257 TYR A CA 1
ATOM 2053 C C . TYR A 1 257 ? 11.344 -5.171 6.268 1.00 77.00 257 TYR A C 1
ATOM 2055 O O . TYR A 1 257 ? 11.949 -4.794 7.272 1.00 77.00 257 TYR A O 1
ATOM 2063 N N . ALA A 1 258 ? 10.583 -6.268 6.265 1.00 78.56 258 ALA A N 1
ATOM 2064 C CA . ALA A 1 258 ? 10.328 -7.033 7.473 1.00 78.56 258 ALA A CA 1
ATOM 2065 C C . ALA A 1 258 ? 11.551 -7.765 8.036 1.00 78.56 258 ALA A C 1
ATOM 2067 O O . ALA A 1 258 ? 11.533 -8.186 9.193 1.00 78.56 258 ALA A O 1
ATOM 2068 N N . PHE A 1 259 ? 12.603 -7.912 7.229 1.00 77.50 259 PHE A N 1
ATOM 2069 C CA . PHE A 1 259 ? 13.833 -8.611 7.593 1.00 77.50 259 PHE A CA 1
ATOM 2070 C C . PHE A 1 259 ? 15.067 -7.711 7.523 1.00 77.50 259 PHE A C 1
ATOM 2072 O O . PHE A 1 259 ? 16.173 -8.200 7.742 1.00 77.50 259 PHE A O 1
ATOM 2079 N N . ASP A 1 260 ? 14.894 -6.417 7.245 1.00 81.56 260 ASP A N 1
ATOM 2080 C CA . ASP A 1 260 ? 15.980 -5.444 7.262 1.00 81.56 260 ASP A CA 1
ATOM 2081 C C . ASP A 1 260 ? 16.290 -5.016 8.7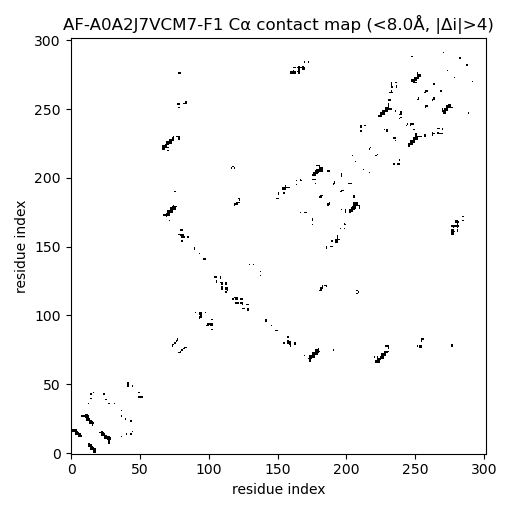12 1.00 81.56 260 ASP A C 1
ATOM 2083 O O . ASP A 1 260 ? 15.490 -4.300 9.330 1.00 81.56 260 ASP 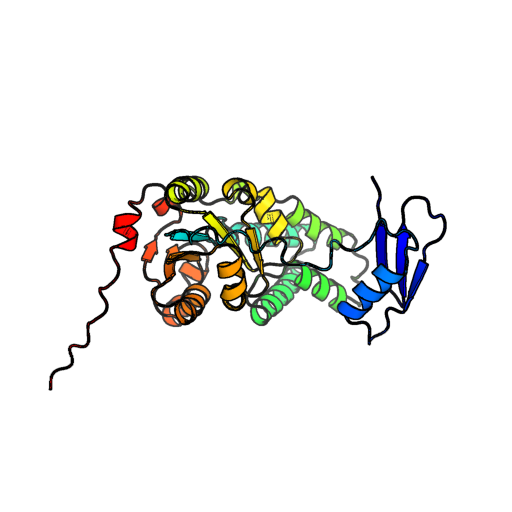A O 1
ATOM 2087 N N . PRO A 1 261 ? 17.457 -5.397 9.275 1.00 79.31 261 PRO A N 1
ATOM 2088 C CA . PRO A 1 261 ? 17.816 -5.042 10.644 1.00 79.31 261 PRO A CA 1
ATOM 2089 C C . PRO A 1 261 ? 17.902 -3.529 10.861 1.00 79.31 261 PRO A C 1
ATOM 2091 O O . PRO A 1 261 ? 17.662 -3.064 11.975 1.00 79.31 261 PRO A O 1
ATOM 2094 N N . HIS A 1 262 ? 18.232 -2.756 9.819 1.00 79.44 262 HIS A N 1
ATOM 2095 C CA . HIS A 1 262 ? 18.309 -1.304 9.922 1.00 79.44 262 HIS A CA 1
ATOM 2096 C C . HIS A 1 262 ? 16.916 -0.690 10.071 1.00 79.44 262 HIS A C 1
ATOM 2098 O O . HIS A 1 262 ? 16.683 0.088 10.994 1.00 79.44 262 HIS A O 1
ATOM 2104 N N . SER A 1 263 ? 15.969 -1.092 9.221 1.00 76.94 263 SER A N 1
ATOM 2105 C CA . SER A 1 263 ? 14.569 -0.666 9.320 1.00 76.94 263 SER A CA 1
ATOM 2106 C C . SER A 1 263 ? 13.932 -1.045 10.662 1.00 76.94 263 SER A C 1
ATOM 2108 O O . SER A 1 263 ? 13.211 -0.236 11.239 1.00 76.94 263 SER A O 1
ATOM 2110 N N . ILE A 1 264 ? 14.226 -2.232 11.201 1.00 81.25 264 ILE A N 1
ATOM 2111 C CA . ILE A 1 264 ? 13.675 -2.679 12.492 1.00 81.25 264 ILE A CA 1
ATOM 2112 C C . ILE A 1 264 ? 14.280 -1.902 13.668 1.00 81.25 264 ILE A C 1
ATOM 2114 O O . ILE A 1 264 ? 13.563 -1.544 14.597 1.00 81.25 264 ILE A O 1
ATOM 2118 N N . ALA A 1 265 ? 15.589 -1.634 13.647 1.00 84.12 265 ALA A N 1
ATOM 2119 C CA . ALA A 1 265 ? 16.267 -0.947 14.747 1.00 84.12 265 ALA A CA 1
ATOM 2120 C C . ALA A 1 265 ? 16.026 0.574 14.767 1.00 84.12 265 ALA A C 1
ATOM 2122 O O . ALA A 1 265 ? 16.130 1.194 15.825 1.00 84.12 265 ALA A O 1
ATOM 2123 N N . SER A 1 266 ? 15.719 1.180 13.616 1.00 88.69 266 SER A N 1
ATOM 2124 C CA . SER A 1 266 ? 15.576 2.637 13.472 1.00 88.69 266 SER A CA 1
ATOM 2125 C C . SER A 1 266 ? 14.227 3.197 13.935 1.00 88.69 266 SER A C 1
ATOM 2127 O O . SER A 1 266 ? 14.116 4.411 14.112 1.00 88.69 266 SER A O 1
ATOM 2129 N N . TYR A 1 267 ? 13.202 2.360 14.133 1.00 91.12 267 TYR A N 1
ATOM 2130 C CA . TYR A 1 267 ? 11.846 2.815 14.464 1.00 91.12 267 TYR A CA 1
ATOM 2131 C C . TYR A 1 267 ? 11.256 2.074 15.670 1.00 91.12 267 TYR A C 1
ATOM 2133 O O . TYR A 1 267 ? 11.600 0.917 15.912 1.00 91.12 267 TYR A O 1
ATOM 2141 N N . PRO A 1 268 ? 10.348 2.714 16.436 1.00 92.44 268 PRO A N 1
ATOM 2142 C CA . PRO A 1 268 ? 9.611 2.030 17.491 1.00 92.44 268 PRO A CA 1
ATOM 2143 C C . PRO A 1 268 ? 8.849 0.812 16.946 1.00 92.44 268 PRO A C 1
ATOM 2145 O O . PRO A 1 268 ? 8.367 0.858 15.808 1.00 92.44 268 PRO A O 1
ATOM 2148 N N . PRO A 1 269 ? 8.680 -0.252 17.751 1.00 93.69 269 PRO A N 1
ATOM 2149 C CA . PRO A 1 269 ? 7.847 -1.377 17.354 1.00 93.69 269 PRO A CA 1
ATOM 2150 C C . PRO A 1 269 ? 6.394 -0.927 17.146 1.00 93.69 269 PRO A C 1
ATOM 2152 O O . PRO A 1 269 ? 5.901 -0.028 17.832 1.00 93.69 269 PRO A O 1
ATOM 2155 N N . ALA A 1 270 ? 5.702 -1.576 16.209 1.00 95.81 270 ALA A N 1
ATOM 2156 C CA . ALA A 1 270 ? 4.255 -1.445 16.080 1.00 95.81 270 ALA A CA 1
ATOM 2157 C C . ALA A 1 270 ? 3.544 -2.000 17.327 1.00 95.81 270 ALA A C 1
ATOM 2159 O O . ALA A 1 270 ? 4.104 -2.842 18.033 1.00 95.81 270 ALA A O 1
ATOM 2160 N N . ASP A 1 271 ? 2.304 -1.568 17.581 1.00 96.00 271 ASP A N 1
ATOM 2161 C CA . ASP A 1 271 ? 1.521 -2.077 18.716 1.00 96.00 271 ASP A CA 1
ATOM 2162 C C . ASP A 1 271 ? 1.314 -3.597 18.607 1.00 96.00 271 ASP A C 1
ATOM 2164 O O . ASP A 1 271 ? 1.314 -4.307 19.610 1.00 96.00 271 ASP A O 1
ATOM 2168 N N . ILE A 1 272 ? 1.139 -4.088 17.377 1.00 95.62 272 ILE A N 1
ATOM 2169 C CA . ILE A 1 272 ? 0.929 -5.498 17.054 1.00 95.62 272 ILE A CA 1
ATOM 2170 C C . ILE A 1 272 ? 1.870 -5.892 15.918 1.00 95.62 272 ILE A C 1
ATOM 2172 O O . ILE A 1 272 ? 2.005 -5.181 14.923 1.00 95.62 272 ILE A O 1
ATOM 2176 N N . THR A 1 273 ? 2.483 -7.067 16.038 1.00 94.75 273 THR A N 1
ATOM 2177 C CA . THR A 1 273 ? 3.257 -7.698 14.964 1.00 94.75 273 THR A CA 1
ATOM 2178 C C . THR A 1 273 ? 2.611 -9.023 14.582 1.00 94.75 273 THR A C 1
ATOM 2180 O O . THR A 1 273 ? 2.253 -9.803 15.462 1.00 94.75 273 THR A O 1
ATOM 2183 N N . LEU A 1 274 ? 2.474 -9.274 13.283 1.00 93.69 274 LEU A N 1
ATOM 2184 C CA . LEU A 1 274 ? 1.933 -10.513 12.722 1.00 93.69 274 LEU A CA 1
ATOM 2185 C C . LEU A 1 274 ? 3.009 -11.226 11.911 1.00 93.69 274 LEU A C 1
ATOM 2187 O O . LEU A 1 274 ? 3.863 -10.570 11.313 1.00 93.69 274 LEU A O 1
ATOM 2191 N N . ASP A 1 275 ? 2.931 -12.550 11.816 1.00 93.75 275 ASP A N 1
ATOM 2192 C CA . ASP A 1 275 ? 3.808 -13.286 10.904 1.00 93.75 275 ASP A CA 1
ATOM 2193 C C . ASP A 1 275 ? 3.347 -13.101 9.454 1.00 93.75 275 ASP A C 1
ATOM 2195 O O . ASP A 1 275 ? 4.171 -12.964 8.551 1.00 93.75 275 ASP A O 1
ATOM 2199 N N . ARG A 1 276 ? 2.030 -13.058 9.218 1.00 95.25 276 ARG A N 1
ATOM 2200 C CA . ARG A 1 276 ? 1.440 -12.848 7.889 1.00 95.25 276 ARG A CA 1
ATOM 2201 C C . ARG A 1 276 ? 0.091 -12.136 7.972 1.00 95.25 276 ARG A C 1
ATOM 2203 O O . ARG A 1 276 ? -0.634 -12.249 8.954 1.00 95.25 276 ARG A O 1
ATOM 2210 N N . ILE A 1 277 ? -0.311 -11.471 6.893 1.00 97.06 277 ILE A N 1
ATOM 2211 C CA . ILE A 1 277 ? -1.601 -10.774 6.798 1.00 97.06 277 ILE A CA 1
ATOM 2212 C C . ILE A 1 277 ? -2.796 -11.719 6.974 1.00 97.06 277 ILE A C 1
ATOM 2214 O O . ILE A 1 277 ? -3.829 -11.330 7.515 1.00 97.06 277 ILE A O 1
ATOM 2218 N N . GLY A 1 278 ? -2.639 -12.981 6.563 1.00 96.00 278 GLY A N 1
ATOM 2219 C CA . GLY A 1 278 ? -3.650 -14.021 6.731 1.00 96.00 278 GLY A CA 1
ATOM 2220 C C . GLY A 1 278 ? -4.011 -14.307 8.191 1.00 96.00 278 GLY A C 1
ATOM 2221 O O . GLY A 1 278 ? -5.103 -14.808 8.434 1.00 96.00 278 GLY A O 1
ATOM 2222 N N . ASP A 1 279 ? -3.167 -13.932 9.156 1.00 95.06 279 ASP A N 1
ATOM 2223 C CA . ASP A 1 279 ? -3.454 -14.107 10.585 1.00 95.06 279 ASP A CA 1
ATOM 2224 C C . ASP A 1 279 ? -4.629 -13.222 11.045 1.00 95.06 279 ASP A C 1
ATOM 2226 O O . ASP A 1 279 ? -5.293 -13.524 12.035 1.00 95.06 279 ASP A O 1
ATOM 2230 N N . LEU A 1 280 ? -4.957 -12.163 10.290 1.00 94.56 280 LEU A N 1
ATOM 2231 C CA . LEU A 1 280 ? -6.141 -11.329 10.528 1.00 94.56 280 LEU A CA 1
ATOM 2232 C C . LEU A 1 280 ? -7.448 -11.956 10.024 1.00 94.56 280 LEU A C 1
ATOM 2234 O O . LEU A 1 280 ? -8.513 -11.422 10.319 1.00 94.56 280 LEU A O 1
ATOM 2238 N N . ALA A 1 281 ? -7.404 -13.054 9.264 1.00 92.06 281 ALA A N 1
ATOM 2239 C CA . ALA A 1 281 ? -8.599 -13.648 8.658 1.00 92.06 281 ALA A CA 1
ATOM 2240 C C . ALA A 1 281 ? -9.565 -14.271 9.673 1.00 92.06 281 ALA A C 1
ATOM 2242 O O . ALA A 1 281 ? -10.743 -14.412 9.364 1.00 92.06 281 ALA A O 1
ATOM 2243 N N . ASP A 1 282 ? -9.071 -14.640 10.856 1.00 85.44 282 ASP A N 1
ATOM 2244 C CA . ASP A 1 282 ? -9.846 -15.332 11.891 1.00 85.44 282 ASP A CA 1
ATOM 2245 C C . ASP A 1 282 ? -9.591 -14.734 13.294 1.00 85.44 282 ASP A C 1
ATOM 2247 O O . ASP A 1 282 ? -9.891 -15.350 14.315 1.00 85.44 282 ASP A O 1
ATOM 2251 N N . VAL A 1 283 ? -9.033 -13.518 13.359 1.00 88.75 283 VAL A N 1
ATOM 2252 C CA . VAL A 1 283 ? -8.660 -12.868 14.625 1.00 88.75 283 VAL A CA 1
ATOM 2253 C C . VAL A 1 283 ? -9.880 -12.339 15.382 1.00 88.75 283 VAL A C 1
ATOM 2255 O O . VAL A 1 283 ? -10.791 -11.750 14.797 1.00 88.75 283 VAL A O 1
ATOM 2258 N N . ASP A 1 284 ? -9.885 -12.472 16.706 1.00 88.25 284 ASP A N 1
ATOM 2259 C CA . ASP A 1 284 ? -10.842 -11.760 17.555 1.00 88.25 284 ASP A CA 1
ATOM 2260 C C . ASP A 1 284 ? -10.431 -10.279 17.656 1.00 88.25 284 ASP A C 1
ATOM 2262 O O . ASP A 1 284 ? -9.483 -9.927 18.358 1.00 88.25 284 ASP A O 1
ATOM 2266 N N . VAL A 1 285 ? -11.116 -9.411 16.905 1.00 86.69 285 VAL A N 1
ATOM 2267 C CA . VAL A 1 285 ? -10.800 -7.976 16.796 1.00 86.69 285 VAL A CA 1
ATOM 2268 C C . VAL A 1 285 ? -10.893 -7.250 18.147 1.00 86.69 285 VAL A C 1
ATOM 2270 O O . VAL A 1 285 ? -9.940 -6.547 18.490 1.00 86.69 285 VAL A O 1
ATOM 2273 N N . PRO A 1 286 ? -11.970 -7.396 18.947 1.00 84.38 286 PRO A N 1
ATOM 2274 C CA . PRO A 1 286 ? -12.000 -6.893 20.319 1.00 84.38 286 PRO A CA 1
ATOM 2275 C C . PRO A 1 286 ? -10.792 -7.308 21.164 1.00 84.38 286 PRO A C 1
ATOM 2277 O O . PRO A 1 286 ? -10.183 -6.455 21.811 1.00 84.38 286 PRO A O 1
ATOM 2280 N N . ALA A 1 287 ? -10.408 -8.589 21.134 1.00 81.69 287 ALA A N 1
ATOM 2281 C CA . ALA A 1 287 ? -9.251 -9.069 21.886 1.00 81.69 287 ALA A CA 1
ATOM 2282 C C . ALA A 1 287 ? -7.939 -8.468 21.358 1.00 81.69 287 ALA A C 1
ATOM 2284 O O . ALA A 1 287 ? -7.111 -8.015 22.147 1.00 81.69 287 ALA A O 1
ATOM 2285 N N . LEU A 1 288 ? -7.779 -8.394 20.034 1.00 80.12 288 LEU A N 1
ATOM 2286 C CA . LEU A 1 288 ? -6.623 -7.801 19.361 1.00 80.12 288 LEU A CA 1
ATOM 2287 C C . LEU A 1 288 ? -6.428 -6.332 19.765 1.00 80.12 288 LEU A C 1
ATOM 2289 O O . LEU A 1 288 ? -5.325 -5.912 20.101 1.00 80.12 288 LEU A O 1
ATOM 2293 N N . LEU A 1 289 ? -7.513 -5.555 19.791 1.00 83.25 289 LEU A N 1
ATOM 2294 C CA . LEU A 1 289 ? -7.482 -4.146 20.188 1.00 83.25 289 LEU A CA 1
ATOM 2295 C C . LEU A 1 289 ? -7.385 -3.942 21.706 1.00 83.25 289 LEU A C 1
ATOM 2297 O O . LEU A 1 289 ? -7.031 -2.841 22.136 1.00 83.25 289 LEU A O 1
ATOM 2301 N N . GLY A 1 290 ? -7.697 -4.971 22.498 1.00 70.75 290 GLY A N 1
ATOM 2302 C CA . GLY A 1 290 ? -7.583 -4.998 23.956 1.00 70.75 290 GLY A CA 1
ATOM 2303 C C . GLY A 1 290 ? -6.168 -5.277 24.477 1.00 70.75 290 GLY A C 1
ATOM 2304 O O . GLY A 1 290 ? -5.892 -4.978 25.633 1.00 70.75 290 GLY A O 1
ATOM 2305 N N . GLN A 1 291 ? -5.245 -5.765 23.637 1.00 60.19 291 GLN A N 1
ATOM 2306 C CA . GLN A 1 291 ? -3.832 -6.008 23.991 1.00 60.19 291 GLN A CA 1
ATOM 2307 C C . GLN A 1 291 ? -2.989 -4.726 24.146 1.00 60.19 291 GLN A C 1
ATOM 2309 O O . GLN A 1 291 ? -1.763 -4.789 24.235 1.00 60.19 291 GLN A O 1
ATOM 2314 N N . ARG A 1 292 ? -3.621 -3.546 24.199 1.00 55.31 292 ARG A N 1
ATOM 2315 C CA . ARG A 1 292 ? -2.915 -2.284 24.450 1.00 55.31 292 ARG A CA 1
ATOM 2316 C C . ARG A 1 292 ? -2.219 -2.355 25.813 1.00 55.31 292 ARG A C 1
ATOM 2318 O O . ARG A 1 292 ? -2.875 -2.714 26.793 1.00 55.31 292 ARG A O 1
ATOM 2325 N N . PRO A 1 293 ? -0.949 -1.934 25.936 1.00 41.16 293 PRO A N 1
ATOM 2326 C CA . PRO A 1 293 ? -0.426 -1.594 27.246 1.00 41.16 293 PRO A CA 1
ATOM 2327 C C . PRO A 1 293 ? -1.300 -0.464 27.799 1.00 41.16 293 PRO A C 1
ATOM 2329 O O . PRO A 1 293 ? -1.394 0.611 27.201 1.00 41.16 293 PRO A O 1
ATOM 2332 N N . ALA A 1 294 ? -1.998 -0.734 28.905 1.00 39.75 294 ALA A N 1
ATOM 2333 C CA . ALA A 1 294 ? -2.709 0.292 29.649 1.00 39.75 294 ALA A CA 1
ATOM 2334 C C . ALA A 1 294 ? -1.714 1.425 29.921 1.00 39.75 294 ALA A C 1
ATOM 2336 O O . ALA A 1 294 ? -0.643 1.186 30.482 1.00 39.75 294 ALA A O 1
ATOM 2337 N N . GLY A 1 295 ? -2.032 2.634 29.453 1.00 37.53 295 GLY A N 1
ATOM 2338 C CA . GLY A 1 295 ? -1.196 3.799 29.697 1.00 37.53 295 GLY A CA 1
ATOM 2339 C C . GLY A 1 295 ? -0.894 3.885 31.187 1.00 37.53 295 GLY A C 1
ATOM 2340 O O . GLY A 1 295 ? -1.810 3.803 32.006 1.00 37.53 295 GLY A O 1
ATOM 2341 N N . VAL A 1 296 ? 0.389 3.999 31.530 1.00 33.69 296 VAL A N 1
ATOM 2342 C CA . VAL A 1 296 ? 0.824 4.291 32.893 1.00 33.69 296 VAL A CA 1
ATOM 2343 C C . VAL A 1 296 ? 0.123 5.580 33.298 1.00 33.69 296 VAL A C 1
ATOM 2345 O O . VAL A 1 296 ? 0.466 6.664 32.830 1.00 33.69 296 VAL A O 1
ATOM 2348 N N . SER A 1 297 ? -0.898 5.453 34.141 1.00 30.28 297 SER A N 1
ATOM 2349 C CA . SER A 1 297 ? -1.412 6.560 34.922 1.00 30.28 297 SER A CA 1
ATOM 2350 C C . SER A 1 297 ? -0.247 7.038 35.776 1.00 30.28 297 SER A C 1
ATOM 2352 O O . SER A 1 297 ? 0.118 6.376 36.750 1.00 30.28 297 SER A O 1
ATOM 2354 N N . LEU A 1 298 ? 0.364 8.156 35.391 1.00 33.50 298 LEU A N 1
ATOM 2355 C CA . LEU A 1 298 ? 1.129 8.960 36.328 1.00 33.50 298 LEU A CA 1
ATOM 2356 C C . LEU A 1 298 ? 0.123 9.419 37.381 1.00 33.50 298 LEU A C 1
ATOM 2358 O O . LEU A 1 298 ? -0.595 10.397 37.196 1.00 33.50 298 LEU A O 1
ATOM 2362 N N . GLN A 1 299 ? 0.003 8.627 38.444 1.00 31.22 299 GLN A N 1
ATOM 2363 C CA . GLN A 1 299 ? -0.554 9.107 39.689 1.00 31.22 299 GLN A CA 1
ATOM 2364 C C . GLN A 1 299 ? 0.377 10.220 40.157 1.00 31.22 299 GLN A C 1
ATOM 2366 O O . GLN A 1 299 ? 1.533 9.975 40.504 1.00 31.22 299 GLN A O 1
ATOM 2371 N N . GLU A 1 300 ? -0.134 11.446 40.105 1.00 38.00 300 GLU A N 1
ATOM 2372 C CA . GLU A 1 300 ? 0.327 12.527 40.959 1.00 38.00 300 GLU A CA 1
ATOM 2373 C C . GLU A 1 300 ? 0.373 11.993 42.393 1.00 38.00 300 G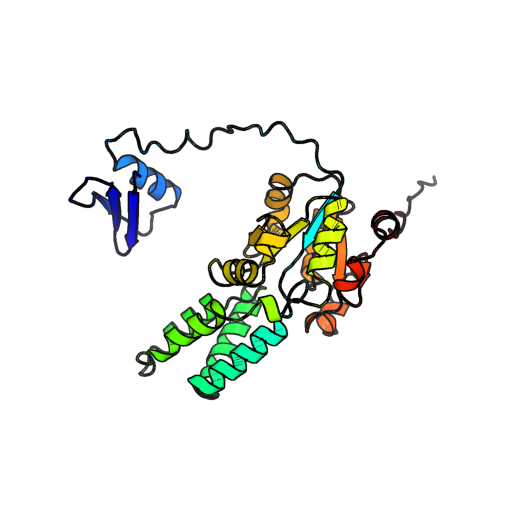LU A C 1
ATOM 2375 O O . GLU A 1 300 ? -0.655 11.642 42.968 1.00 38.00 300 GLU A O 1
ATOM 2380 N N . ASN A 1 301 ? 1.574 11.906 42.953 1.00 33.94 301 ASN A N 1
ATOM 2381 C CA . ASN A 1 301 ? 1.766 11.765 44.384 1.00 33.94 301 ASN A CA 1
ATOM 2382 C C . ASN A 1 301 ? 2.639 12.930 44.848 1.00 33.94 301 ASN A C 1
ATOM 2384 O O . ASN A 1 301 ? 3.855 12.886 44.681 1.00 33.94 301 ASN A O 1
ATOM 2388 N N . SER A 1 302 ? 1.927 13.911 45.416 1.00 37.97 302 SER A N 1
ATOM 2389 C CA . SER A 1 302 ? 2.312 14.871 46.468 1.00 37.97 302 SER A CA 1
ATOM 2390 C C . SER A 1 302 ? 3.497 15.804 46.235 1.00 37.97 302 SER A C 1
ATOM 2392 O O . SER A 1 302 ? 4.653 15.341 46.183 1.00 37.97 302 SER A O 1
#

Nearest PDB structures (foldseek):
  2p11-assembly1_A  TM=9.773E-01  e=3.189E-33  Paraburkholderia xenovorans LB400
  2p11-assembly1_B  TM=9.872E-01  e=1.183E-32  Paraburkholderia xenovorans LB400
  2pke-assembly1_B  TM=6.895E-01  e=3.818E-07  Xanthomonas campestris pv. campestris
  7arp-assembly1_B  TM=6.540E-01  e=4.565E-07  Zobellia galactanivorans
  4xvz-assembly2_D  TM=3.724E-01  e=1.165E-01  Micromonospora griseorubida

Foldseek 3Di:
DWDWDWDDDDQWIWIDIPPDPDIDIDGPDPPDDPVNVVVVRQVPDPPPPPDPPPPPPCVDVPVPPPAAAEEEEEEPDQAFFPVVVVVVVLLVVCCVQPNNVLSVQLVVLQVVVCVVQVDGASPVSLVVSLVVPPDPPNPDPCSVCSVVCLLVPQRLVGTDPQSLLLLVQCVVRHQYAYQYEYDPPRVVSSCVNNCVCVSRVNRYDYHSQSLVCVVVVCVVRPHQAYEYEDQQLVSQQSNCVVCPPRYQYEHACGDPLSVDPCRVVVHDDGLYYHPGSNVSSDDPPVVVNVSGDDPPPPPDDD

Radius of gyration: 23.4 Å; Cα contacts (8 Å, |Δi|>4): 414; chains: 1; bounding box: 48×48×82 Å

Secondary structure (DSSP, 8-state):
---EEEEEETTEEEEEETT-SS-EEEE--TT--HHHHHHHHHTS---TTS--SGGG--TT----PPPEEEEEEE--BTTTB-HHHHHHHHHHHHHHHH-HHHHHHHHHHHHHHHHHHSS--HHHHHHHHHHHTTTTGGG-TTHHHHHHHHHH--GGGGBPTTHHHHHHHHTTTS-EEEEEE--SSHHHHHHHHTTHHHHTTT-EEEESSGGG-HHHHHHHS-EEEEEEE-S-HHHHHHHHHHHGGGEEEEEE--SGGGG-HHHHHHSPPPSEEES-GGGGGS--HHHHHH-SPPP-------

pLDDT: mean 82.63, std 17.94, range [30.28, 98.81]

Sequence (302 aa):
MKVLVVDIGGSHVKCLASGERSPRKFASGPLLTTDLMVEGVLKLPEDRHFAPPPALRAESEEAMSAPCDLVFLFDVDNTLLDNDRVVSDLRHHLEQAFGSASADRYWTIFEQLRSELGYADYLGALQRYRVRELSDAMNDPRLLQMSTFLIDYPFADRLFTGALRAIEHLRRFGPTVILSDGDVVFQPRKVQRSGLWQAVDGRVLIYIHKELMLDAVQRHYPARHYVMVDDKLRILAAMKQTLGQRLTTVFPRQGHYAFDPHSIASYPPADITLDRIGDLADVDVPALLGQRPAGVSLQENS